Protein AF-A0A2P6P810-F1 (afdb_monomer)

Radius of gyration: 32.74 Å; Cα contacts (8 Å, |Δi|>4): 180; chains: 1; bounding box: 63×123×72 Å

Nearest PDB structures (foldseek):
  7cb9-assembly1_A  TM=8.545E-01  e=2.914E-10  Salvia miltiorrhiza
  7x2q-assembly2_B  TM=7.723E-01  e=1.338E-08  Salvia miltiorrhiza
  3tmz-assembly1_A  TM=6.909E-01  e=1.783E-07  Oryctolagus cuniculus
  6dwn-assembly3_C  TM=6.728E-01  e=6.861E-06  Homo sapiens
  6dwn-assembly2_B  TM=6.447E-01  e=4.039E-06  Homo sapiens

pLDDT: mean 70.96, std 23.73, range [24.83, 96.69]

InterPro domains:
  IPR001128 Cytochrome P450 [PF00067] (77-234)
  IPR002401 Cytochrome P450, E-class, group I [PR00463] (104-123)
  IPR002401 Cytochrome P450, E-class, group I [PR00463] (128-149)
  IPR002401 Cytochrome P450, E-class, group I [PR00463] (221-239)
  IPR036396 Cytochrome P450 superfamily [G3DSA:1.10.630.10] (69-278)
  IPR036396 Cytochrome P450 superfamily [SSF48264] (71-250)

Organism: Rosa chinensis (NCBI:txid74649)

Secondary structure (DSSP, 8-state):
------------------SSSHHHHHHHHHHHHHHHH---HHHHHHHHHHHHHHHHHHHHHHHHHHHHTTSSSPPPPP-PPPBTTTBTGGG--SSHHHHHHHHHHHH-SEEEEEETTEEEEEE--HHHHHIIIIITHHHH------HHHHHHHSGGGTSTTTSPSSHHHHHHHHHIIIIISSHHHHHHTHHHHHHHHHHHHHHHHHTTTS---HHHHHHHHHHHHHHHHHH-----SSSHHHHHHHHHHHHHHHHHSTTTTTTS-HHHHHTTT-SS-S---

Solvent-accessible surface area (backbone atoms only — not comparable to full-atom values): 16946 Å² total; per-residue (Å²): 132,86,86,86,90,85,86,87,79,90,87,84,82,87,87,82,89,89,86,70,74,71,65,61,66,63,59,54,59,58,52,55,56,51,66,67,71,71,64,57,77,69,56,59,52,53,54,54,50,53,52,50,51,51,49,52,51,53,49,53,52,45,52,53,54,64,61,66,70,56,83,85,55,79,86,71,63,47,52,70,86,47,49,77,73,44,17,36,57,89,72,60,56,47,57,51,70,62,47,50,55,52,46,30,75,75,46,36,50,47,25,33,42,31,54,35,91,43,83,44,76,51,75,69,35,73,70,61,44,42,45,46,67,60,79,38,25,81,81,62,52,53,53,88,65,53,66,74,53,15,58,73,77,35,70,63,27,72,42,89,85,45,26,59,74,45,74,63,42,53,48,50,50,50,48,43,48,66,63,59,66,20,69,72,45,47,58,75,43,41,66,59,50,51,51,41,51,51,51,52,52,50,53,55,64,77,38,69,98,54,95,75,66,62,58,52,51,52,51,52,41,51,50,54,41,52,50,29,68,74,68,70,47,76,84,83,69,83,60,61,67,52,48,52,46,59,67,45,42,62,55,42,49,56,59,55,56,31,77,46,59,42,54,36,63,66,68,63,58,54,55,73,76,61,85,79,82,82,85,79,133

Mean predicted aligned error: 16.83 Å

Sequence (281 aa):
MFPTTVSRRTSSIAVGSKMSLSCEFFMESSSLSSLWSETKSGSWGVFFTLTAIFAAFFYVWSCMRESKSSRMSPPLPPGPRGFPLVGNLLSLDSELHSYFAGLAKTYGPIFKLRLGTRLCVVIASPSIAREVLKDHDATFANRGVNVAAGDVALYGGADIVFAPYGPEWRMMRKVCALKMLSNTALDSVQELRHKQVRKAVGYFYSRVGSPVDVGEQIFVAILNLTTNMLWGGTMEEEGVGAGVLAEFRPLGKQCGTSRSFLGNPIFRNFIRVWPGLICRG

Foldseek 3Di:
DDDDDDDDDDDDDDDDDDDDPPPVVVVVVVVVVVVVVPPDPVVVVVVVVVVVVVVVVVQVVQVVVVVVVPPPDDDAAAFDAAGRQQWCLVVQALQNVVVVVVRCVVRHQWHWTDHRPDIDIDGNDPVVCCCDCPVVVLVNVADPDDCVCLVPPPVVQQDLRHNRDDPSNVVNVVCCVPPCVDPVLCVVCVVLLVVLVVVLVVVVVVQVPHDDLPQLSVVLSVLQSVCCSVVVDPPPDDDDSVVVCVVCSVVSVVVSVVVCVSVPSPVVVVVVVPPPDDDDD

Structure (mmCIF, N/CA/C/O backbone):
data_AF-A0A2P6P810-F1
#
_entry.id   AF-A0A2P6P810-F1
#
loop_
_atom_site.group_PDB
_atom_site.id
_atom_site.type_symbol
_atom_site.label_atom_id
_atom_site.label_alt_id
_atom_site.label_comp_id
_atom_site.label_asym_id
_atom_site.label_entity_id
_atom_site.label_seq_id
_atom_site.pdbx_PDB_ins_code
_atom_site.Cartn_x
_atom_site.Cartn_y
_atom_site.Cartn_z
_atom_site.occupancy
_atom_site.B_iso_or_equiv
_atom_site.auth_seq_id
_atom_site.auth_comp_id
_atom_site.auth_asym_id
_atom_site.auth_atom_id
_atom_site.pdbx_PDB_model_num
ATOM 1 N N . MET A 1 1 ? -3.491 104.026 -2.884 1.00 33.50 1 MET A N 1
ATOM 2 C CA . MET A 1 1 ? -2.288 104.728 -2.394 1.00 33.50 1 MET A CA 1
ATOM 3 C C . MET A 1 1 ? -1.463 103.698 -1.632 1.00 33.50 1 MET A C 1
ATOM 5 O O . MET A 1 1 ? -2.019 103.048 -0.760 1.00 33.50 1 MET A O 1
ATOM 9 N N . PHE A 1 2 ? -0.225 103.452 -2.076 1.00 27.58 2 PHE A N 1
ATOM 10 C CA . PHE A 1 2 ? 0.811 102.598 -1.452 1.00 27.58 2 PHE A CA 1
ATOM 11 C C . PHE A 1 2 ? 0.987 102.900 0.065 1.00 27.58 2 PHE A C 1
ATOM 13 O O . PHE A 1 2 ? 0.561 103.994 0.443 1.00 27.58 2 PHE A O 1
ATOM 20 N N . PRO A 1 3 ? 1.649 102.065 0.920 1.00 41.00 3 PRO A N 1
ATOM 21 C CA . PRO A 1 3 ? 2.823 101.243 0.564 1.00 41.00 3 PRO A CA 1
ATOM 22 C C . PRO A 1 3 ? 3.129 99.933 1.376 1.00 41.00 3 PRO A C 1
ATOM 24 O O . PRO A 1 3 ? 2.578 99.653 2.432 1.00 41.00 3 PRO A O 1
ATOM 27 N N . THR A 1 4 ? 4.068 99.151 0.813 1.00 31.48 4 THR A N 1
ATOM 28 C CA . THR A 1 4 ? 5.247 98.448 1.404 1.00 31.48 4 THR A CA 1
ATOM 29 C C . THR A 1 4 ? 5.180 97.442 2.581 1.00 31.48 4 THR A C 1
ATOM 31 O O . THR A 1 4 ? 5.013 97.817 3.733 1.00 31.48 4 THR A O 1
ATOM 34 N N . THR A 1 5 ? 5.550 96.191 2.237 1.00 30.69 5 THR A N 1
ATOM 35 C CA . THR A 1 5 ? 6.554 95.255 2.832 1.00 30.69 5 THR A CA 1
ATOM 36 C C . THR A 1 5 ? 6.596 94.949 4.341 1.00 30.69 5 THR A C 1
ATOM 38 O O . THR A 1 5 ? 6.817 95.855 5.130 1.00 30.69 5 THR A O 1
ATOM 41 N N . VAL A 1 6 ? 6.632 93.646 4.706 1.00 33.16 6 VAL A N 1
ATOM 42 C CA . VAL A 1 6 ? 7.734 92.972 5.457 1.00 33.16 6 VAL A CA 1
ATOM 43 C C . VAL A 1 6 ? 7.501 91.442 5.622 1.00 33.16 6 VAL A C 1
ATOM 45 O O . VAL A 1 6 ? 6.478 90.987 6.110 1.00 33.16 6 VAL A O 1
ATOM 48 N N . SER A 1 7 ? 8.511 90.689 5.165 1.00 27.39 7 SER A N 1
ATOM 49 C CA . SER A 1 7 ? 9.103 89.373 5.521 1.00 27.39 7 SER A CA 1
ATOM 50 C C . SER A 1 7 ? 8.533 88.381 6.581 1.00 27.39 7 SER A C 1
ATOM 52 O O . SER A 1 7 ? 8.222 88.765 7.703 1.00 27.39 7 SER A O 1
ATOM 54 N N . ARG A 1 8 ? 8.713 87.071 6.250 1.00 28.17 8 ARG A N 1
ATOM 55 C CA . ARG A 1 8 ? 8.719 85.787 7.036 1.00 28.17 8 ARG A CA 1
ATOM 56 C C . ARG A 1 8 ? 7.341 85.232 7.460 1.00 28.17 8 ARG A C 1
ATOM 58 O O . ARG A 1 8 ? 6.532 85.968 7.986 1.00 28.17 8 ARG A O 1
ATOM 65 N N . ARG A 1 9 ? 7.000 83.935 7.333 1.00 27.44 9 ARG A N 1
ATOM 66 C CA . ARG A 1 9 ? 7.761 82.671 7.493 1.00 27.44 9 ARG A CA 1
ATOM 67 C C . ARG A 1 9 ? 6.931 81.486 6.914 1.00 27.44 9 ARG A C 1
ATOM 69 O O . ARG A 1 9 ? 5.722 81.521 7.080 1.00 27.44 9 ARG A O 1
ATOM 76 N N . THR A 1 10 ? 7.601 80.487 6.304 1.00 28.27 10 THR A N 1
ATOM 77 C CA . THR A 1 10 ? 7.292 79.018 6.196 1.00 28.27 10 THR A CA 1
ATOM 78 C C . THR A 1 10 ? 5.844 78.570 5.905 1.00 28.27 10 THR A C 1
ATOM 80 O O . THR A 1 10 ? 4.931 78.971 6.602 1.00 28.27 10 THR A O 1
ATOM 83 N N . SER A 1 11 ? 5.497 77.641 5.013 1.00 29.30 11 SER A N 1
ATOM 84 C CA . SER A 1 11 ? 6.167 76.472 4.424 1.00 29.30 11 SER A CA 1
ATOM 85 C C . SER A 1 11 ? 5.120 75.790 3.528 1.00 29.30 11 SER A C 1
ATOM 87 O O . SER A 1 11 ? 3.989 75.635 3.982 1.00 29.30 11 SER A O 1
ATOM 89 N N . SER A 1 12 ? 5.457 75.313 2.327 1.00 28.08 12 SER A N 1
ATOM 90 C CA . SER A 1 12 ? 4.773 74.132 1.783 1.00 28.08 12 SER A CA 1
ATOM 91 C C . SER A 1 12 ? 5.545 73.492 0.640 1.00 28.08 12 SER A C 1
ATOM 93 O O . SER A 1 12 ? 6.230 74.149 -0.138 1.00 28.08 12 SER A O 1
ATOM 95 N N . ILE A 1 13 ? 5.452 72.175 0.642 1.00 31.14 13 ILE A N 1
ATOM 96 C CA . ILE A 1 13 ? 6.269 71.187 -0.043 1.00 31.14 13 ILE A CA 1
ATOM 97 C C . ILE A 1 13 ? 5.820 71.071 -1.502 1.00 31.14 13 ILE A C 1
ATOM 99 O O . ILE A 1 13 ? 4.628 70.980 -1.788 1.00 31.14 13 ILE A O 1
ATOM 103 N N . ALA A 1 14 ? 6.782 71.058 -2.424 1.00 33.66 14 ALA A N 1
ATOM 104 C CA . ALA A 1 14 ? 6.540 70.792 -3.834 1.00 33.66 14 ALA A CA 1
ATOM 105 C C . ALA A 1 14 ? 6.164 69.313 -4.039 1.00 33.66 14 ALA A C 1
ATOM 107 O O . ALA A 1 14 ? 6.950 68.417 -3.734 1.00 33.66 14 ALA A O 1
ATOM 108 N N . VAL A 1 15 ? 4.972 69.065 -4.586 1.00 34.72 15 VAL A N 1
ATOM 109 C CA . VAL A 1 15 ? 4.563 67.765 -5.132 1.00 34.72 15 VAL A CA 1
ATOM 110 C C . VAL A 1 15 ? 4.833 67.801 -6.632 1.00 34.72 15 VAL A C 1
ATOM 112 O O . VAL A 1 15 ? 4.100 68.428 -7.392 1.00 34.72 15 VAL A O 1
ATOM 115 N N . GLY A 1 16 ? 5.912 67.149 -7.055 1.00 36.78 16 GLY A N 1
ATOM 116 C CA . GLY A 1 16 ? 6.186 66.854 -8.456 1.00 36.78 16 GLY A CA 1
ATOM 117 C C . GLY A 1 16 ? 5.896 65.388 -8.773 1.00 36.78 16 GLY A C 1
ATOM 118 O O . GLY A 1 16 ? 6.126 64.519 -7.934 1.00 36.78 16 GLY A O 1
ATOM 119 N N . SER A 1 17 ? 5.510 65.136 -10.029 1.00 42.78 17 SER A N 1
ATOM 120 C CA . SER A 1 17 ? 5.577 63.842 -10.745 1.00 42.78 17 SER A CA 1
ATOM 121 C C . SER A 1 17 ? 4.288 63.007 -10.832 1.00 42.78 17 SER A C 1
ATOM 123 O O . SER A 1 17 ? 4.207 61.902 -10.306 1.00 42.78 17 SER A O 1
ATOM 125 N N . LYS A 1 18 ? 3.302 63.475 -11.607 1.00 43.72 18 LYS A N 1
ATOM 126 C CA . LYS A 1 18 ? 2.288 62.613 -12.252 1.00 43.72 18 LYS A CA 1
ATOM 127 C C . LYS A 1 18 ? 1.930 63.157 -13.638 1.00 43.72 18 LYS A C 1
ATOM 129 O O . LYS A 1 18 ? 0.843 63.679 -13.832 1.00 43.72 18 LYS A O 1
ATOM 134 N N . MET A 1 19 ? 2.848 63.087 -14.604 1.00 38.91 19 MET A N 1
ATOM 135 C CA . MET A 1 19 ? 2.483 63.366 -16.005 1.00 38.91 19 MET A CA 1
ATOM 136 C C . MET A 1 19 ? 3.409 62.735 -17.056 1.00 38.91 19 MET A C 1
ATOM 138 O O . MET A 1 19 ? 3.504 63.246 -18.162 1.00 38.91 19 MET A O 1
ATOM 142 N N . SER A 1 20 ? 4.075 61.617 -16.733 1.00 42.25 20 SER A N 1
ATOM 143 C CA . SER A 1 20 ? 4.954 60.910 -17.689 1.00 42.25 20 SER A CA 1
ATOM 144 C C . SER A 1 20 ? 4.583 59.442 -17.944 1.00 42.25 20 SER A C 1
ATOM 146 O O . SER A 1 20 ? 5.098 58.850 -18.880 1.00 42.25 20 SER A O 1
ATOM 148 N N . LEU A 1 21 ? 3.678 58.844 -17.159 1.00 43.34 21 LEU A N 1
ATOM 149 C CA . LEU A 1 21 ? 3.440 57.390 -17.197 1.00 43.34 21 LEU A CA 1
ATOM 150 C C . LEU A 1 21 ? 2.338 56.932 -18.169 1.00 43.34 21 LEU A C 1
ATOM 152 O O . LEU A 1 21 ? 2.259 55.748 -18.472 1.00 43.34 21 LEU A O 1
ATOM 156 N N . SER A 1 22 ? 1.502 57.837 -18.688 1.00 43.72 22 SER A N 1
ATOM 157 C CA . SER A 1 22 ? 0.398 57.438 -19.580 1.00 43.72 22 SER A CA 1
ATOM 158 C C . SER A 1 22 ? 0.782 57.353 -21.063 1.00 43.72 22 SER A C 1
ATOM 160 O O . SER A 1 22 ? 0.084 56.679 -21.813 1.00 43.72 22 SER A O 1
ATOM 162 N N . CYS A 1 23 ? 1.876 57.991 -21.502 1.00 38.00 23 CYS A N 1
ATOM 163 C CA . CYS A 1 23 ? 2.285 57.947 -22.915 1.00 38.00 23 CYS A CA 1
ATOM 164 C C . CYS A 1 23 ? 3.088 56.692 -23.287 1.00 38.00 23 CYS A C 1
ATOM 166 O O . CYS A 1 23 ? 2.977 56.237 -24.421 1.00 38.00 23 CYS A O 1
ATOM 168 N N . GLU A 1 24 ? 3.840 56.096 -22.357 1.00 43.62 24 GLU A N 1
ATOM 169 C CA . GLU A 1 24 ? 4.595 54.866 -22.646 1.00 43.62 24 GLU A CA 1
ATOM 170 C C . GLU A 1 24 ? 3.667 53.652 -22.796 1.00 43.62 24 GLU A C 1
ATOM 172 O O . GLU A 1 24 ? 3.843 52.838 -23.699 1.00 43.62 24 GLU A O 1
ATOM 177 N N . PHE A 1 25 ? 2.590 53.580 -22.006 1.00 40.09 25 PHE A N 1
ATOM 178 C CA . PHE A 1 25 ? 1.707 52.411 -22.017 1.00 40.09 25 PHE A CA 1
ATOM 179 C C . PHE A 1 25 ? 0.873 52.269 -23.304 1.00 40.09 25 PHE A C 1
ATOM 181 O O . PHE A 1 25 ? 0.501 51.161 -23.687 1.00 40.09 25 PHE A O 1
ATOM 188 N N . PHE A 1 26 ? 0.576 53.374 -23.997 1.00 36.44 26 PHE A N 1
ATOM 189 C CA . PHE A 1 26 ? -0.227 53.326 -25.225 1.00 36.44 26 PHE A CA 1
ATOM 190 C C . PHE A 1 26 ? 0.611 52.982 -26.469 1.00 36.44 26 PHE A C 1
ATOM 192 O O . PHE A 1 26 ? 0.090 52.387 -27.412 1.00 36.44 26 PHE A O 1
ATOM 199 N N . MET A 1 27 ? 1.915 53.283 -26.462 1.00 42.03 27 MET A N 1
ATOM 200 C CA . MET A 1 27 ? 2.804 53.083 -27.615 1.00 42.03 27 MET A CA 1
ATOM 201 C C . MET A 1 27 ? 3.360 51.649 -27.719 1.00 42.03 27 MET A C 1
ATOM 203 O O . MET A 1 27 ? 3.771 51.220 -28.795 1.00 42.03 27 MET A O 1
ATOM 207 N N . GLU A 1 28 ? 3.313 50.869 -26.636 1.00 46.38 28 GLU A N 1
ATOM 208 C CA . GLU A 1 28 ? 3.824 49.489 -26.621 1.00 46.38 28 GLU A CA 1
ATOM 209 C C . GLU A 1 28 ? 2.803 48.454 -27.140 1.00 46.38 28 GLU A C 1
ATOM 211 O O . GLU A 1 28 ? 3.170 47.392 -27.648 1.00 46.38 28 GLU A O 1
ATOM 216 N N . SER A 1 29 ? 1.505 48.786 -27.115 1.00 47.25 29 SER A N 1
ATOM 217 C CA . SER A 1 29 ? 0.433 47.898 -27.606 1.00 47.25 29 SER A CA 1
ATOM 218 C C . SER A 1 29 ? 0.335 47.827 -29.143 1.00 47.25 29 SER A C 1
ATOM 220 O O . SER A 1 29 ? -0.026 46.789 -29.711 1.00 47.25 29 SER A O 1
ATOM 222 N N . SER A 1 30 ? 0.717 48.899 -29.842 1.00 48.44 30 SER A N 1
ATOM 223 C CA . SER A 1 30 ? 0.769 48.969 -31.311 1.00 48.44 30 SER A CA 1
ATOM 224 C C . SER A 1 30 ? 2.038 48.329 -31.895 1.00 48.44 30 SER A C 1
ATOM 226 O O . SER A 1 30 ? 2.017 47.820 -33.017 1.00 48.44 30 SER A O 1
ATOM 228 N N . SER A 1 31 ? 3.124 48.273 -31.118 1.00 49.81 31 SER A N 1
ATOM 229 C CA . SER A 1 31 ? 4.362 47.553 -31.461 1.00 49.81 31 SER A CA 1
ATOM 230 C C . SER A 1 31 ? 4.165 46.031 -31.431 1.00 49.81 31 SER A C 1
ATOM 232 O O . SER A 1 31 ? 4.552 45.318 -32.356 1.00 49.81 31 SER A O 1
ATOM 234 N N . LEU A 1 32 ? 3.465 45.512 -30.417 1.00 47.38 32 LEU A N 1
ATOM 235 C CA . LEU A 1 32 ? 3.216 44.072 -30.308 1.00 47.38 32 LEU A CA 1
ATOM 236 C C . LEU A 1 32 ? 2.198 43.564 -31.341 1.00 47.38 32 LEU A C 1
ATOM 238 O O . LEU A 1 32 ? 2.360 42.465 -31.862 1.00 47.38 32 LEU A O 1
ATOM 242 N N . SER A 1 33 ? 1.180 44.352 -31.695 1.00 51.25 33 SER A N 1
ATOM 243 C CA . SER A 1 33 ? 0.212 43.958 -32.734 1.00 51.25 33 SER A CA 1
ATOM 244 C C . SER A 1 33 ? 0.800 43.998 -34.151 1.00 51.25 33 SER A C 1
ATOM 246 O O . SER A 1 33 ? 0.478 43.131 -34.965 1.00 51.25 33 SER A O 1
ATOM 248 N N . SER A 1 34 ? 1.722 44.926 -34.433 1.00 46.75 34 SER A N 1
ATOM 249 C CA . SER A 1 34 ? 2.453 44.973 -35.708 1.00 46.75 34 SER A CA 1
ATOM 250 C C . SER A 1 34 ? 3.509 43.864 -35.828 1.00 46.75 34 SER A C 1
ATOM 252 O O . SER A 1 34 ? 3.618 43.253 -36.894 1.00 46.75 34 SER A O 1
ATOM 254 N N . LEU A 1 35 ? 4.168 43.485 -34.723 1.00 48.38 35 LEU A N 1
ATOM 255 C CA . LEU A 1 35 ? 5.074 42.325 -34.652 1.00 48.38 35 LEU A CA 1
ATOM 256 C C . LEU A 1 35 ? 4.380 40.972 -34.888 1.00 48.38 35 LEU A C 1
ATOM 258 O O . LEU A 1 35 ? 5.005 40.047 -35.407 1.00 48.38 35 LEU A O 1
ATOM 262 N N . TRP A 1 36 ? 3.092 40.840 -34.558 1.00 51.16 36 TRP A N 1
ATOM 263 C CA . TRP A 1 36 ? 2.310 39.639 -34.884 1.00 51.16 36 TRP A CA 1
ATOM 264 C C . TRP A 1 36 ? 1.869 39.588 -36.358 1.00 51.16 36 TRP A C 1
ATOM 266 O O . TRP A 1 36 ? 1.679 38.497 -36.897 1.00 51.16 36 TRP A O 1
ATOM 276 N N . SER A 1 37 ? 1.747 40.738 -37.031 1.00 49.78 37 SER A N 1
ATOM 277 C CA . SER A 1 37 ? 1.181 40.836 -38.387 1.00 49.78 37 SER A CA 1
ATOM 278 C C . SER A 1 37 ? 2.179 40.652 -39.544 1.00 49.78 37 SER A C 1
ATOM 280 O O . SER A 1 37 ? 1.765 40.296 -40.645 1.00 49.78 37 SER A O 1
ATOM 282 N N . GLU A 1 38 ? 3.489 40.811 -39.313 1.00 51.25 38 GLU A N 1
ATOM 283 C CA . GLU A 1 38 ? 4.526 40.717 -40.365 1.00 51.25 38 GLU A CA 1
ATOM 284 C C . GLU A 1 38 ? 5.274 39.373 -40.427 1.00 51.25 38 GLU A C 1
ATOM 286 O O . GLU A 1 38 ? 6.255 39.207 -41.159 1.00 51.25 38 GLU A O 1
ATOM 291 N N . THR A 1 39 ? 4.810 38.350 -39.711 1.00 52.72 39 THR A N 1
ATOM 292 C CA . THR A 1 39 ? 5.407 37.014 -39.817 1.00 52.72 39 THR A CA 1
ATOM 293 C C . THR A 1 39 ? 4.844 36.277 -41.034 1.00 52.72 39 THR A C 1
ATOM 295 O O . THR A 1 39 ? 3.865 35.537 -40.954 1.00 52.72 39 THR A O 1
ATOM 298 N N . LYS A 1 40 ? 5.480 36.482 -42.202 1.00 55.91 40 LYS A N 1
ATOM 299 C CA . LYS A 1 40 ? 5.231 35.710 -43.438 1.00 55.91 40 LYS A CA 1
ATOM 300 C C . LYS A 1 40 ? 5.047 34.226 -43.093 1.00 55.91 40 LYS A C 1
ATOM 302 O O . LYS A 1 40 ? 5.910 33.640 -42.436 1.00 55.91 40 LYS A O 1
ATOM 307 N N . SER A 1 41 ? 3.956 33.613 -43.558 1.00 58.03 41 SER A N 1
ATOM 308 C CA . SER A 1 41 ? 3.517 32.268 -43.140 1.00 58.03 41 SER A CA 1
ATOM 309 C C . SER A 1 41 ? 4.553 31.146 -43.340 1.00 58.03 41 SER A C 1
ATOM 311 O O . SER A 1 41 ? 4.437 30.092 -42.721 1.00 58.03 41 SER A O 1
ATOM 313 N N . GLY A 1 42 ? 5.612 31.377 -44.126 1.00 61.00 42 GLY A N 1
ATOM 314 C CA . GLY A 1 42 ? 6.746 30.460 -44.274 1.00 61.00 42 GLY A CA 1
ATOM 315 C C . GLY A 1 42 ? 7.709 30.400 -43.076 1.00 61.00 42 GLY A C 1
ATOM 316 O O . GLY A 1 42 ? 8.381 29.386 -42.907 1.00 61.00 42 GLY A O 1
ATOM 317 N N . SER A 1 43 ? 7.762 31.426 -42.217 1.00 66.88 43 SER A N 1
ATOM 318 C CA . SER A 1 43 ? 8.658 31.450 -41.044 1.00 66.88 43 SER A CA 1
ATOM 319 C C . SER A 1 43 ? 8.203 30.459 -39.967 1.00 66.88 43 SER A C 1
ATOM 321 O O . SER A 1 43 ? 8.992 29.654 -39.472 1.00 66.88 43 SER A O 1
ATOM 323 N N . TRP A 1 44 ? 6.896 30.420 -39.694 1.00 75.62 44 TRP A N 1
ATOM 324 C CA . TRP A 1 44 ? 6.285 29.472 -38.759 1.00 75.62 44 TRP A CA 1
ATOM 325 C C . TRP A 1 44 ? 6.559 28.014 -39.144 1.00 75.62 44 TRP A C 1
ATOM 327 O O . TRP A 1 44 ? 6.837 27.192 -38.274 1.00 75.62 44 TRP A O 1
ATOM 337 N N . GLY A 1 45 ? 6.570 27.699 -40.444 1.00 81.25 45 GLY A N 1
ATOM 338 C CA . GLY A 1 45 ? 6.901 26.363 -40.942 1.00 81.25 45 GLY A CA 1
ATOM 339 C C . GLY A 1 45 ? 8.304 25.899 -40.540 1.00 81.25 45 GLY A C 1
ATOM 340 O O . GLY A 1 45 ? 8.467 24.758 -40.117 1.00 81.25 45 GLY A O 1
ATOM 341 N N . VAL A 1 46 ? 9.303 26.786 -40.596 1.00 83.69 46 VAL A N 1
ATOM 342 C CA . VAL A 1 46 ? 10.685 26.474 -40.189 1.00 83.69 46 VAL A CA 1
ATOM 343 C C . VAL A 1 46 ? 10.781 26.260 -38.675 1.00 83.69 46 VAL A C 1
ATOM 345 O O . VAL A 1 46 ? 11.451 25.336 -38.219 1.00 83.69 46 VAL A O 1
ATOM 348 N N . PHE A 1 47 ? 10.060 27.049 -37.874 1.00 84.25 47 PHE A N 1
ATOM 349 C CA . PHE A 1 47 ? 9.995 26.827 -36.425 1.00 84.25 47 PHE A CA 1
ATOM 350 C C . PHE A 1 47 ? 9.332 25.485 -36.072 1.00 84.25 47 PHE A C 1
ATOM 352 O O . PHE A 1 47 ? 9.846 24.749 -35.224 1.00 84.25 47 PHE A O 1
ATOM 359 N N . PHE A 1 48 ? 8.234 25.113 -36.738 1.00 87.44 48 PHE A N 1
ATOM 360 C CA . PHE A 1 48 ? 7.564 23.828 -36.505 1.00 87.44 48 PHE A CA 1
ATOM 361 C C . PHE A 1 48 ? 8.410 22.623 -36.944 1.00 87.44 48 PHE A C 1
ATOM 363 O O . PHE A 1 48 ? 8.416 21.598 -36.262 1.00 87.44 48 PHE A O 1
ATOM 370 N N . THR A 1 49 ? 9.175 22.726 -38.032 1.00 88.12 49 THR A N 1
ATOM 371 C CA . THR A 1 49 ? 10.058 21.627 -38.461 1.00 88.12 49 THR A CA 1
ATOM 372 C C . THR A 1 49 ? 11.264 21.469 -37.541 1.00 88.12 49 THR A C 1
ATOM 374 O O . THR A 1 49 ? 11.584 20.345 -37.156 1.00 88.12 49 THR A O 1
ATOM 377 N N . LEU A 1 50 ? 11.900 22.564 -37.115 1.00 90.81 50 LEU A N 1
ATOM 378 C CA . LEU A 1 50 ? 13.029 22.508 -36.179 1.00 90.81 50 LEU A CA 1
ATOM 379 C C . LEU A 1 50 ? 12.615 21.961 -34.808 1.00 90.81 50 LEU A C 1
ATOM 381 O O . LEU A 1 50 ? 13.323 21.129 -34.238 1.00 90.81 50 LEU A O 1
ATOM 385 N N . THR A 1 51 ? 11.450 22.367 -34.299 1.00 89.62 51 THR A N 1
ATOM 386 C CA . THR A 1 51 ? 10.903 21.824 -33.044 1.00 89.62 51 THR A CA 1
ATOM 387 C C . THR A 1 51 ? 10.571 20.335 -33.161 1.00 89.62 51 THR A C 1
ATOM 389 O O . THR A 1 51 ? 10.903 19.574 -32.252 1.00 89.62 51 THR A O 1
ATOM 392 N N . ALA A 1 52 ? 10.010 19.884 -34.288 1.00 91.31 52 ALA A N 1
ATOM 393 C CA . ALA A 1 52 ? 9.754 18.464 -34.539 1.00 91.31 52 ALA A CA 1
ATOM 394 C C . ALA A 1 52 ? 11.047 17.631 -34.627 1.00 91.31 52 ALA A C 1
ATOM 396 O O . ALA A 1 52 ? 11.123 16.556 -34.031 1.00 91.31 52 ALA A O 1
ATOM 397 N N . ILE A 1 53 ? 12.086 18.131 -35.309 1.00 93.75 53 ILE A N 1
ATOM 398 C CA . ILE A 1 53 ? 13.397 17.464 -35.398 1.00 93.75 53 ILE A CA 1
ATOM 399 C C . ILE A 1 53 ? 14.050 17.375 -34.016 1.00 93.75 53 ILE A C 1
ATOM 401 O O . ILE A 1 53 ? 14.548 16.314 -33.640 1.00 93.75 53 ILE A O 1
ATOM 405 N N . PHE A 1 54 ? 14.013 18.457 -33.233 1.00 92.12 54 PHE A N 1
ATOM 406 C CA . PHE A 1 54 ? 14.541 18.460 -31.870 1.00 92.12 54 PHE A CA 1
ATOM 407 C C . PHE A 1 54 ? 13.792 17.470 -30.969 1.00 92.12 54 PHE A C 1
ATOM 409 O O . PHE A 1 54 ? 14.423 16.702 -30.243 1.00 92.12 54 PHE A O 1
ATOM 416 N N . ALA A 1 55 ? 12.460 17.422 -31.060 1.00 89.50 55 ALA A N 1
ATOM 417 C CA . ALA A 1 55 ? 11.645 16.459 -30.326 1.00 89.50 55 ALA A CA 1
ATOM 418 C C . ALA A 1 55 ? 11.959 15.008 -30.731 1.00 89.50 55 ALA A C 1
ATOM 420 O O . ALA A 1 55 ? 12.107 14.151 -29.860 1.00 89.50 55 ALA A O 1
ATOM 421 N N . ALA A 1 56 ? 12.127 14.732 -32.028 1.00 89.56 56 ALA A N 1
ATOM 422 C CA . ALA A 1 56 ? 12.498 13.410 -32.529 1.00 89.56 56 ALA A CA 1
ATOM 423 C C . ALA A 1 56 ? 13.904 12.996 -32.067 1.00 89.56 56 ALA A C 1
ATOM 425 O O . ALA A 1 56 ? 14.089 11.879 -31.584 1.00 89.56 56 ALA A O 1
ATOM 426 N N . PHE A 1 57 ? 14.885 13.901 -32.140 1.00 91.75 57 PHE A N 1
ATOM 427 C CA . PHE A 1 57 ? 16.235 13.661 -31.628 1.00 91.75 57 PHE A CA 1
ATOM 428 C C . PHE A 1 57 ? 16.221 13.392 -30.121 1.00 91.75 57 PHE A C 1
ATOM 430 O O . PHE A 1 57 ? 16.811 12.413 -29.663 1.00 91.75 57 PHE A O 1
ATOM 437 N N . PHE A 1 58 ? 15.500 14.209 -29.349 1.00 87.25 58 PHE A N 1
ATOM 438 C CA . PHE A 1 58 ? 15.360 14.034 -27.906 1.00 87.25 58 PHE A CA 1
ATOM 439 C C . PHE A 1 58 ? 14.668 12.711 -27.549 1.00 87.25 58 PHE A C 1
ATOM 441 O O . PHE A 1 58 ? 15.094 12.027 -26.615 1.00 87.25 58 PHE A O 1
ATOM 448 N N . TYR A 1 59 ? 13.648 12.310 -28.312 1.00 85.12 59 TYR A N 1
ATOM 449 C CA . TYR A 1 59 ? 12.962 11.028 -28.154 1.00 85.12 59 TYR A CA 1
ATOM 450 C C . TYR A 1 59 ? 13.908 9.851 -28.417 1.00 85.12 59 TYR A C 1
ATOM 452 O O . TYR A 1 59 ? 14.059 8.982 -27.557 1.00 85.12 59 TYR A O 1
ATOM 460 N N . VAL A 1 60 ? 14.612 9.852 -29.555 1.00 85.38 60 VAL A N 1
ATOM 461 C CA . VAL A 1 60 ? 15.577 8.799 -29.911 1.00 85.38 60 VAL A CA 1
ATOM 462 C C . VAL A 1 60 ? 16.703 8.729 -28.882 1.00 85.38 60 VAL A C 1
ATOM 464 O O . VAL A 1 60 ? 17.021 7.644 -28.394 1.00 85.38 60 VAL A O 1
ATOM 467 N N . TRP A 1 61 ? 17.264 9.872 -28.481 1.00 85.56 61 TRP A N 1
ATOM 468 C CA . TRP A 1 61 ? 18.293 9.942 -27.443 1.00 85.56 61 TRP A CA 1
ATOM 469 C C . TRP A 1 61 ? 17.802 9.369 -26.108 1.00 85.56 61 TRP A C 1
ATOM 471 O O . TRP A 1 61 ? 18.508 8.579 -25.475 1.00 85.56 61 TRP A O 1
ATOM 481 N N . SER A 1 62 ? 16.568 9.691 -25.713 1.00 77.88 62 SER A N 1
ATOM 482 C CA . SER A 1 62 ? 15.945 9.166 -24.493 1.00 77.88 62 SER A CA 1
ATOM 483 C C . SER A 1 62 ? 15.745 7.647 -24.558 1.00 77.88 62 SER A C 1
ATOM 485 O O . SER A 1 62 ? 16.130 6.940 -23.625 1.00 77.88 62 SER A O 1
ATOM 487 N N . CYS A 1 63 ? 15.246 7.114 -25.677 1.00 74.81 63 CYS A N 1
ATOM 488 C CA . CYS A 1 63 ? 15.100 5.668 -25.886 1.00 74.81 63 CYS A CA 1
ATOM 489 C C . CYS A 1 63 ? 16.453 4.936 -25.876 1.00 74.81 63 CYS A C 1
ATOM 491 O O . CYS A 1 63 ? 16.592 3.864 -25.282 1.00 74.81 63 CYS A O 1
ATOM 493 N N . MET A 1 64 ? 17.485 5.524 -26.490 1.00 74.56 64 MET A N 1
ATOM 494 C CA . MET A 1 64 ? 18.839 4.962 -26.477 1.00 74.56 64 MET A CA 1
ATOM 495 C C . MET A 1 64 ? 19.449 4.958 -25.071 1.00 74.56 64 MET A C 1
ATOM 497 O O . MET A 1 64 ? 20.187 4.031 -24.723 1.00 74.56 64 MET A O 1
ATOM 501 N N . ARG A 1 65 ? 19.146 5.968 -24.248 1.00 70.06 65 ARG A N 1
ATOM 502 C CA . ARG A 1 65 ? 19.606 6.046 -22.855 1.00 70.06 65 ARG A CA 1
ATOM 503 C C . ARG A 1 65 ? 18.990 4.947 -21.991 1.00 70.06 65 ARG A C 1
ATOM 505 O O . ARG A 1 65 ? 19.708 4.340 -21.199 1.00 70.06 65 ARG A O 1
ATOM 512 N N . GLU A 1 66 ? 17.708 4.639 -22.182 1.00 62.94 66 GLU A N 1
ATOM 513 C CA . GLU A 1 66 ? 17.043 3.536 -21.472 1.00 62.94 66 GLU A CA 1
ATOM 514 C C . GLU A 1 66 ? 17.629 2.162 -21.836 1.00 62.94 66 GLU A C 1
ATOM 516 O O . GLU A 1 66 ? 17.806 1.319 -20.958 1.00 62.94 66 GLU A O 1
ATOM 521 N N . SER A 1 67 ? 18.017 1.962 -23.100 1.00 59.12 67 SER A N 1
ATOM 522 C CA . SER A 1 67 ? 18.643 0.720 -23.580 1.00 59.12 67 SER A CA 1
ATOM 523 C C . SER A 1 67 ? 20.065 0.500 -23.037 1.00 59.12 67 SER A C 1
ATOM 525 O O . SER A 1 67 ? 20.461 -0.622 -22.725 1.00 59.12 67 SER A O 1
ATOM 527 N N . LYS A 1 68 ? 20.859 1.565 -22.851 1.00 53.94 68 LYS A N 1
ATOM 528 C CA . LYS A 1 68 ? 22.248 1.435 -22.361 1.00 53.94 68 LYS A CA 1
ATOM 529 C C . LYS A 1 68 ? 22.355 1.039 -20.882 1.00 53.94 68 LYS A C 1
ATOM 531 O O . LYS A 1 68 ? 23.391 0.512 -20.485 1.00 53.94 68 LYS A O 1
ATOM 536 N N . SER A 1 69 ? 21.302 1.227 -20.085 1.00 53.25 69 SER A N 1
ATOM 537 C CA . SER A 1 69 ? 21.296 0.893 -18.652 1.00 53.25 69 SER A CA 1
ATOM 538 C C . SER A 1 69 ? 21.253 -0.617 -18.353 1.00 53.25 69 SER A C 1
ATOM 540 O O . SER A 1 69 ? 21.430 -1.002 -17.198 1.00 53.25 69 SER A O 1
ATOM 542 N N . SER A 1 70 ? 21.011 -1.482 -19.345 1.00 54.34 70 SER A N 1
ATOM 543 C CA . SER A 1 70 ? 20.749 -2.915 -19.128 1.00 54.34 70 SER A CA 1
ATOM 544 C C . SER A 1 70 ? 21.952 -3.840 -19.333 1.00 54.34 70 SER A C 1
ATOM 546 O O . SER A 1 70 ? 21.788 -5.053 -19.284 1.00 54.34 70 SER A O 1
ATOM 548 N N . ARG A 1 71 ? 23.160 -3.319 -19.590 1.00 51.44 71 ARG A N 1
ATOM 549 C CA . ARG A 1 71 ? 24.308 -4.177 -19.956 1.00 51.44 71 ARG A CA 1
ATOM 550 C C . ARG A 1 71 ? 24.951 -4.929 -18.784 1.00 51.44 71 ARG A C 1
ATOM 552 O O . ARG A 1 71 ? 25.835 -5.737 -19.027 1.00 51.44 71 ARG A O 1
ATOM 559 N N . MET A 1 72 ? 24.520 -4.686 -17.544 1.00 53.22 72 MET A N 1
ATOM 560 C CA . MET A 1 72 ? 25.151 -5.270 -16.349 1.00 53.22 72 MET A CA 1
ATOM 561 C C . MET A 1 72 ? 24.166 -5.726 -15.262 1.00 53.22 72 MET A C 1
ATOM 563 O O . MET A 1 72 ? 24.589 -6.076 -14.166 1.00 53.22 72 MET A O 1
ATOM 567 N N . SER A 1 73 ? 22.857 -5.708 -15.537 1.00 60.88 73 SER A N 1
ATOM 568 C CA . SER A 1 73 ? 21.816 -6.093 -14.575 1.00 60.88 73 SER A CA 1
ATOM 569 C C . SER A 1 73 ? 21.111 -7.386 -15.000 1.00 60.88 73 SER A C 1
ATOM 571 O O . SER A 1 73 ? 20.929 -7.607 -16.200 1.00 60.88 73 SER A O 1
ATOM 573 N N . PRO A 1 74 ? 20.712 -8.246 -14.041 1.00 67.19 74 PRO A N 1
ATOM 574 C CA . PRO A 1 74 ? 19.924 -9.437 -14.334 1.00 67.19 74 PRO A CA 1
ATOM 575 C C . PRO A 1 74 ? 18.642 -9.072 -15.097 1.00 67.19 74 PRO A C 1
ATOM 577 O O . PRO A 1 74 ? 18.134 -7.950 -14.960 1.00 67.19 74 PRO A O 1
ATOM 580 N N . PRO A 1 75 ? 18.110 -9.998 -15.916 1.00 79.62 75 PRO A N 1
ATOM 581 C CA . PRO A 1 75 ? 16.936 -9.730 -16.727 1.00 79.62 75 PRO A CA 1
ATOM 582 C C . PRO A 1 75 ? 15.766 -9.331 -15.827 1.00 79.62 75 PRO A C 1
ATOM 584 O O . PRO A 1 75 ? 15.341 -10.072 -14.945 1.00 79.62 75 PRO A O 1
ATOM 587 N N . LEU A 1 76 ? 15.250 -8.124 -16.051 1.00 85.25 76 LEU A N 1
ATOM 588 C CA . LEU A 1 76 ? 14.049 -7.651 -15.377 1.00 85.25 76 LEU A CA 1
ATOM 589 C C . LEU A 1 76 ? 12.834 -8.476 -15.829 1.00 85.25 76 LEU A C 1
ATOM 591 O O . LEU A 1 76 ? 12.789 -8.864 -17.002 1.00 85.25 76 LEU A O 1
ATOM 595 N N . PRO A 1 77 ? 11.807 -8.637 -14.972 1.00 89.44 77 PRO A N 1
ATOM 596 C CA . PRO A 1 77 ? 10.588 -9.340 -15.348 1.00 89.44 77 PRO A CA 1
ATOM 597 C C . PRO A 1 77 ? 9.924 -8.718 -16.594 1.00 89.44 77 PRO A C 1
ATOM 599 O O . PRO A 1 77 ? 10.193 -7.551 -16.940 1.00 89.44 77 PRO A O 1
ATOM 602 N N . PRO A 1 78 ? 9.074 -9.485 -17.301 1.00 92.25 78 PRO A N 1
ATOM 603 C CA . PRO A 1 78 ? 8.319 -8.982 -18.447 1.00 92.25 78 PRO A CA 1
ATOM 604 C C . PRO A 1 78 ? 7.403 -7.824 -18.028 1.00 92.25 78 PRO A C 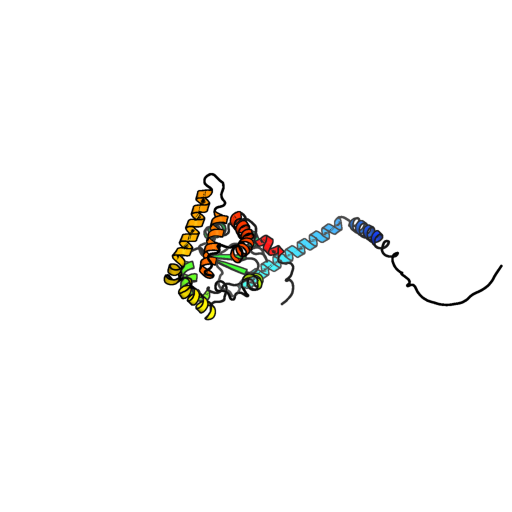1
ATOM 606 O O . PRO A 1 78 ? 7.145 -7.618 -16.847 1.00 92.25 78 PRO A O 1
ATOM 609 N N . GLY A 1 79 ? 6.923 -7.024 -18.977 1.00 91.88 79 GLY A N 1
ATOM 610 C CA . GLY A 1 79 ? 5.989 -5.942 -18.668 1.00 91.88 79 GLY A CA 1
ATOM 611 C C . GLY A 1 79 ? 5.774 -4.971 -19.825 1.00 91.88 79 GLY A C 1
ATOM 612 O O . GLY A 1 79 ? 6.547 -4.993 -20.791 1.00 91.88 79 GLY A O 1
ATOM 613 N N . PRO A 1 80 ? 4.744 -4.113 -19.735 1.00 90.50 80 PRO A N 1
ATOM 614 C CA . PRO A 1 80 ? 4.453 -3.121 -20.758 1.00 90.50 80 PRO A CA 1
ATOM 615 C C . PRO A 1 80 ? 5.620 -2.146 -20.951 1.00 90.50 80 PRO A C 1
ATOM 617 O O . PRO A 1 80 ? 6.297 -1.724 -20.004 1.00 90.50 80 PRO A O 1
ATOM 620 N N . ARG A 1 81 ? 5.861 -1.789 -22.216 1.00 86.56 81 ARG A N 1
ATOM 621 C CA . ARG A 1 81 ? 6.838 -0.762 -22.585 1.00 86.56 81 ARG A CA 1
ATOM 622 C C . ARG A 1 81 ? 6.221 0.610 -22.319 1.00 86.56 81 ARG A C 1
ATOM 624 O O . ARG A 1 81 ? 5.193 0.939 -22.898 1.00 86.56 81 ARG A O 1
ATOM 631 N N . GLY A 1 82 ? 6.853 1.383 -21.440 1.00 83.94 82 GLY A N 1
ATOM 632 C CA . GLY A 1 82 ? 6.439 2.752 -21.143 1.00 83.94 82 GLY A CA 1
ATOM 633 C C . GLY A 1 82 ? 7.006 3.764 -22.140 1.00 83.94 82 GLY A C 1
ATOM 634 O O . GLY A 1 82 ? 7.958 3.470 -22.862 1.00 83.94 82 GLY A O 1
ATOM 635 N N . PHE A 1 83 ? 6.442 4.970 -22.144 1.00 84.56 83 PHE A N 1
ATOM 636 C CA . PHE A 1 83 ? 6.995 6.122 -22.853 1.00 84.56 83 PHE A CA 1
ATOM 637 C C . PHE A 1 83 ? 8.288 6.616 -22.188 1.00 84.56 83 PHE A C 1
ATOM 639 O O . PHE A 1 83 ? 8.428 6.486 -20.967 1.00 84.56 83 PHE A O 1
ATOM 646 N N . PRO A 1 84 ? 9.211 7.239 -22.942 1.00 78.94 84 PRO A N 1
ATOM 647 C CA . PRO A 1 84 ? 10.396 7.842 -22.346 1.00 78.94 84 PRO A CA 1
ATOM 648 C C . PRO A 1 84 ? 9.997 8.928 -21.332 1.00 78.94 84 PRO A C 1
ATOM 650 O O . PRO A 1 84 ? 9.021 9.653 -21.530 1.00 78.94 84 PRO A O 1
ATOM 653 N N . LEU A 1 85 ? 10.753 9.024 -20.233 1.00 79.00 85 LEU A N 1
ATOM 654 C CA . LEU A 1 85 ? 10.527 9.880 -19.049 1.00 79.00 85 LEU A CA 1
ATOM 655 C C . LEU A 1 85 ? 9.273 9.570 -18.212 1.00 79.00 85 LEU A C 1
ATOM 657 O O . LEU A 1 85 ? 9.366 9.523 -16.987 1.00 79.00 85 LEU A O 1
ATOM 661 N N . VAL A 1 86 ? 8.113 9.379 -18.841 1.00 83.19 86 VAL A N 1
ATOM 662 C CA . VAL A 1 86 ? 6.814 9.241 -18.153 1.00 83.19 86 VAL A CA 1
ATOM 663 C C . VAL A 1 86 ? 6.487 7.779 -17.815 1.00 83.19 86 VAL A C 1
ATOM 665 O O . VAL A 1 86 ? 5.731 7.486 -16.885 1.00 83.19 86 VAL A O 1
ATOM 668 N N . GLY A 1 87 ? 7.083 6.829 -18.530 1.00 87.25 87 GLY A N 1
ATOM 669 C CA . GLY A 1 87 ? 6.819 5.409 -18.360 1.00 87.25 87 GLY A CA 1
ATOM 670 C C . GLY A 1 87 ? 5.385 5.049 -18.753 1.00 87.25 87 GLY A C 1
ATOM 671 O O . GLY A 1 87 ? 4.887 5.444 -19.802 1.00 87.25 87 GLY A O 1
ATOM 672 N N . ASN A 1 88 ? 4.720 4.276 -17.904 1.00 88.88 88 ASN A N 1
ATOM 673 C CA . ASN A 1 88 ? 3.356 3.782 -18.088 1.00 88.88 88 ASN A CA 1
ATOM 674 C C . ASN A 1 88 ? 2.316 4.670 -17.391 1.00 88.88 88 ASN A C 1
ATOM 676 O O . ASN A 1 88 ? 1.152 4.292 -17.354 1.00 88.88 88 ASN A O 1
ATOM 680 N N . LEU A 1 89 ? 2.706 5.828 -16.835 1.00 87.19 89 LEU A N 1
ATOM 681 C CA . LEU A 1 89 ? 1.785 6.697 -16.089 1.00 87.19 89 LEU A CA 1
ATOM 682 C C . LEU A 1 89 ? 0.587 7.151 -16.925 1.00 87.19 89 LEU A C 1
ATOM 684 O O . LEU A 1 89 ? -0.516 7.231 -16.401 1.00 87.19 89 LEU A O 1
ATOM 688 N N . LEU A 1 90 ? 0.799 7.415 -18.217 1.00 86.31 90 LEU A N 1
ATOM 689 C CA . LEU A 1 90 ? -0.268 7.838 -19.131 1.00 86.31 90 LEU A CA 1
ATOM 690 C C . LEU A 1 90 ? -1.238 6.707 -19.487 1.00 86.31 90 LEU A C 1
ATOM 692 O O . LEU A 1 90 ? -2.345 6.982 -19.932 1.00 86.31 90 LEU A O 1
ATOM 696 N N . SER A 1 91 ? -0.818 5.457 -19.300 1.00 86.44 91 SER A N 1
ATOM 697 C CA . SER A 1 91 ? -1.604 4.264 -19.620 1.00 86.44 91 SER A CA 1
ATOM 698 C C . SER A 1 91 ? -2.290 3.664 -18.391 1.00 86.44 91 SER A C 1
ATOM 700 O O . SER A 1 91 ? -2.907 2.609 -18.507 1.00 86.44 91 SER A O 1
ATOM 702 N N . LEU A 1 92 ? -2.143 4.279 -17.210 1.00 87.50 92 LEU A N 1
ATOM 703 C CA . LEU A 1 92 ? -2.787 3.798 -15.993 1.00 87.50 92 LEU A CA 1
ATOM 704 C C . LEU A 1 92 ? -4.291 4.048 -16.051 1.00 87.50 92 LEU A C 1
ATOM 706 O O . LEU A 1 92 ? -4.735 5.175 -16.274 1.00 87.50 92 LEU A O 1
ATOM 710 N N . ASP A 1 93 ? -5.050 2.990 -15.788 1.00 87.50 93 ASP A N 1
ATOM 711 C CA . ASP A 1 93 ? -6.480 3.092 -15.537 1.00 87.50 93 ASP A CA 1
ATOM 712 C C . ASP A 1 93 ? -6.733 3.664 -14.135 1.00 87.50 93 ASP A C 1
ATOM 714 O O . ASP A 1 93 ? -5.921 3.535 -13.214 1.00 87.50 93 ASP A O 1
ATOM 718 N N . SER A 1 94 ? -7.894 4.277 -13.987 1.00 83.94 94 SER A N 1
ATOM 719 C CA . SER A 1 94 ? -8.439 4.762 -12.735 1.00 83.94 94 SER A CA 1
ATOM 720 C C . SER A 1 94 ? -8.705 3.587 -11.769 1.00 83.94 94 SER A C 1
ATOM 722 O O . SER A 1 94 ? -8.386 3.639 -10.580 1.00 83.94 94 SER A O 1
ATOM 724 N N . GLU A 1 95 ? -9.177 2.455 -12.300 1.00 89.50 95 GLU A N 1
ATOM 725 C CA . GLU A 1 95 ? -9.365 1.204 -11.555 1.00 89.50 95 GLU A CA 1
ATOM 726 C C . GLU A 1 95 ? -8.082 0.352 -11.538 1.00 89.50 95 GLU A C 1
ATOM 728 O O . GLU A 1 95 ? -7.968 -0.692 -12.191 1.00 89.50 95 GLU A O 1
ATOM 733 N N . LEU A 1 96 ? -7.092 0.795 -10.755 1.00 88.44 96 LEU A N 1
ATOM 734 C CA . LEU A 1 96 ? -5.740 0.215 -10.718 1.00 88.44 96 LEU A CA 1
ATOM 735 C C . LEU A 1 96 ? -5.705 -1.294 -10.438 1.00 88.44 96 LEU A C 1
ATOM 737 O O . LEU A 1 96 ? -4.926 -2.018 -11.060 1.00 88.44 96 LEU A O 1
ATOM 741 N N . HIS A 1 97 ? -6.536 -1.789 -9.515 1.00 90.75 97 HIS A N 1
ATOM 742 C CA . HIS A 1 97 ? -6.554 -3.213 -9.162 1.00 90.75 97 HIS A CA 1
ATOM 743 C C . HIS A 1 97 ? -6.989 -4.088 -10.345 1.00 90.75 97 HIS A C 1
ATOM 745 O O . HIS A 1 97 ? -6.339 -5.092 -10.644 1.00 90.75 97 HIS A O 1
ATOM 751 N N . SER A 1 98 ? -8.044 -3.676 -11.051 1.00 92.88 98 SER A N 1
ATOM 752 C CA . SER A 1 98 ? -8.550 -4.362 -12.244 1.00 92.88 98 SER A CA 1
ATOM 753 C C . SER A 1 98 ? -7.555 -4.276 -13.400 1.00 92.88 98 SER A C 1
ATOM 755 O O . SER A 1 98 ? -7.291 -5.277 -14.067 1.00 92.88 98 SER A O 1
ATOM 757 N N . TYR A 1 99 ? -6.939 -3.108 -13.591 1.00 92.12 99 TYR A N 1
ATOM 758 C CA . TYR A 1 99 ? -5.896 -2.897 -14.592 1.00 92.12 99 TYR A CA 1
ATOM 759 C C . TYR A 1 99 ? -4.686 -3.815 -14.375 1.00 92.12 99 TYR A C 1
ATOM 761 O O . TYR A 1 99 ? -4.263 -4.517 -15.296 1.00 92.12 99 TYR A O 1
ATOM 769 N N . PHE A 1 100 ? -4.161 -3.893 -13.149 1.00 94.19 100 PHE A N 1
ATOM 770 C CA . PHE A 1 100 ? -3.044 -4.787 -12.834 1.00 94.19 100 PHE A CA 1
ATOM 771 C C . PHE A 1 100 ? -3.422 -6.264 -12.937 1.00 94.19 100 PHE A C 1
ATOM 773 O O . PHE A 1 100 ? -2.608 -7.055 -13.411 1.00 94.19 100 PHE A O 1
ATOM 780 N N . ALA A 1 101 ? -4.649 -6.642 -12.571 1.00 94.69 101 ALA A N 1
ATOM 781 C CA . ALA A 1 101 ? -5.144 -7.999 -12.791 1.00 94.69 101 ALA A CA 1
ATOM 782 C C . ALA A 1 101 ? -5.222 -8.346 -14.289 1.00 94.69 101 ALA A C 1
ATOM 784 O O . ALA A 1 101 ? -4.898 -9.466 -14.683 1.00 94.69 101 ALA A O 1
ATOM 785 N N . GLY A 1 102 ? -5.600 -7.387 -15.139 1.00 95.25 102 GLY A N 1
ATOM 786 C CA . GLY A 1 102 ? -5.547 -7.524 -16.595 1.00 95.25 102 GLY A CA 1
ATOM 787 C C . GLY A 1 102 ? -4.120 -7.720 -17.107 1.00 95.25 102 GLY A C 1
ATOM 788 O O . GLY A 1 102 ? -3.854 -8.666 -17.844 1.00 95.25 102 GLY A O 1
ATOM 789 N N . LEU A 1 103 ? -3.176 -6.888 -16.659 1.00 94.31 103 LEU A N 1
ATOM 790 C CA . LEU A 1 103 ? -1.762 -7.025 -17.022 1.00 94.31 103 LEU A CA 1
ATOM 791 C C . LEU A 1 103 ? -1.158 -8.355 -16.561 1.00 94.31 103 LEU A C 1
ATOM 793 O O . LEU A 1 103 ? -0.371 -8.941 -17.302 1.00 94.31 103 LEU A O 1
ATOM 797 N N . ALA A 1 104 ? -1.551 -8.865 -15.392 1.00 95.94 104 ALA A N 1
ATOM 798 C CA . ALA A 1 104 ? -1.096 -10.162 -14.895 1.00 95.94 104 ALA A CA 1
ATOM 799 C C . ALA A 1 104 ? -1.483 -11.318 -15.832 1.00 95.94 104 ALA A C 1
ATOM 801 O O . ALA A 1 104 ? -0.716 -12.265 -15.992 1.00 95.94 104 ALA A O 1
ATOM 802 N N . LYS A 1 105 ? -2.640 -11.232 -16.507 1.00 96.31 105 LYS A N 1
ATOM 803 C CA . LYS A 1 105 ? -3.052 -12.229 -17.513 1.00 96.31 105 LYS A CA 1
ATOM 804 C C .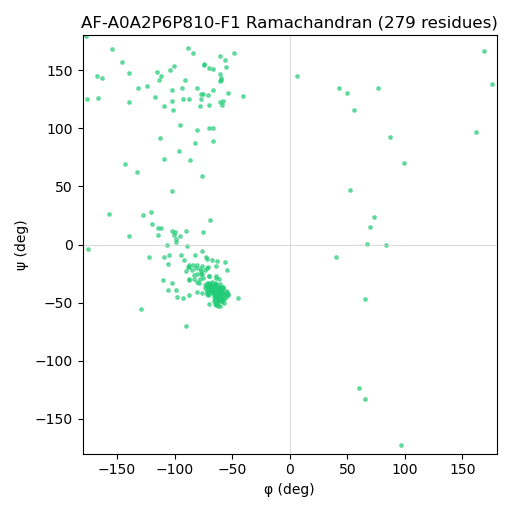 LYS A 1 105 ? -2.159 -12.206 -18.756 1.00 96.31 105 LYS A C 1
ATOM 806 O O . LYS A 1 105 ? -1.947 -13.249 -19.361 1.00 96.31 105 LYS A O 1
ATOM 811 N N . THR A 1 106 ? -1.632 -11.039 -19.123 1.00 95.75 106 THR A N 1
ATOM 812 C CA . THR A 1 106 ? -0.808 -10.852 -20.329 1.00 95.75 106 THR A CA 1
ATOM 813 C C . THR A 1 106 ? 0.676 -11.115 -20.079 1.00 95.75 106 THR A C 1
ATOM 815 O O . THR A 1 106 ? 1.341 -11.740 -20.899 1.00 95.75 106 THR A O 1
ATOM 818 N N . TYR A 1 107 ? 1.212 -10.619 -18.962 1.00 94.56 107 TYR A N 1
ATOM 819 C CA . TYR A 1 107 ? 2.648 -10.642 -18.658 1.00 94.56 107 TYR A CA 1
ATOM 820 C C . TYR A 1 107 ? 3.034 -11.698 -17.618 1.00 94.56 107 TYR A C 1
ATOM 822 O O . TYR A 1 107 ? 4.222 -11.951 -17.423 1.00 94.56 107 TYR A O 1
ATOM 830 N N . GLY A 1 108 ? 2.052 -12.335 -16.980 1.00 94.75 108 GLY A N 1
ATOM 831 C CA . GLY A 1 108 ? 2.256 -13.392 -15.999 1.00 94.75 108 GLY A CA 1
ATOM 832 C C . GLY A 1 108 ? 2.221 -12.914 -14.540 1.00 94.75 108 GLY A C 1
ATOM 833 O O . GLY A 1 108 ? 1.889 -11.764 -14.244 1.00 94.75 108 GLY A O 1
ATOM 834 N N . PRO A 1 109 ? 2.564 -13.810 -13.596 1.00 94.50 109 PRO A N 1
ATOM 835 C CA . PRO A 1 109 ? 2.385 -13.600 -12.155 1.00 94.50 109 PRO A CA 1
ATOM 836 C C . PRO A 1 109 ? 3.347 -12.578 -11.533 1.00 94.50 109 PRO A C 1
ATOM 838 O O . PRO A 1 109 ? 3.146 -12.167 -10.389 1.00 94.50 109 PRO A O 1
ATOM 841 N N . ILE A 1 110 ? 4.392 -12.181 -12.260 1.00 95.25 110 ILE A N 1
ATOM 842 C CA . ILE A 1 110 ? 5.336 -11.134 -11.877 1.00 95.25 110 ILE A CA 1
ATOM 843 C C . ILE A 1 110 ? 5.673 -10.305 -13.113 1.00 95.25 110 ILE A C 1
ATOM 845 O O . ILE A 1 110 ? 6.137 -10.834 -14.123 1.00 95.25 110 ILE A O 1
ATOM 849 N N . PHE A 1 111 ? 5.437 -8.999 -13.040 1.00 94.31 111 PHE A N 1
ATOM 850 C CA . PHE A 1 111 ? 5.702 -8.103 -14.160 1.00 94.31 111 PHE A CA 1
ATOM 851 C C . PHE A 1 111 ? 6.159 -6.726 -13.690 1.00 94.31 111 PHE A C 1
ATOM 853 O O . PHE A 1 111 ? 5.906 -6.310 -12.560 1.00 94.31 111 PHE A O 1
ATOM 860 N N . LYS A 1 112 ? 6.860 -6.004 -14.564 1.00 92.94 112 LYS A N 1
ATOM 861 C CA . LYS A 1 112 ? 7.336 -4.645 -14.295 1.00 92.94 112 LYS A CA 1
ATOM 862 C C . LYS A 1 112 ? 6.461 -3.589 -14.943 1.00 92.94 112 LYS A C 1
ATOM 864 O O . LYS A 1 112 ? 5.928 -3.781 -16.029 1.00 92.94 112 LYS A O 1
ATOM 869 N N . LEU A 1 113 ? 6.461 -2.411 -14.342 1.00 91.31 113 LEU A N 1
ATOM 870 C CA . LEU A 1 113 ? 6.008 -1.175 -14.953 1.00 91.31 113 LEU A CA 1
ATOM 871 C C . LEU A 1 113 ? 6.939 -0.027 -14.555 1.00 91.31 113 LEU A C 1
ATOM 873 O O . LEU A 1 113 ? 7.509 0.010 -13.469 1.00 91.31 113 LEU A O 1
ATOM 877 N N . ARG A 1 114 ? 7.110 0.931 -15.457 1.00 88.25 114 ARG A N 1
ATOM 878 C CA . ARG A 1 114 ? 7.779 2.210 -15.179 1.00 88.25 114 ARG A CA 1
ATOM 879 C C . ARG A 1 114 ? 6.735 3.245 -14.776 1.00 88.25 114 ARG A C 1
ATOM 881 O O . ARG A 1 114 ? 5.800 3.450 -15.539 1.00 88.25 114 ARG A O 1
ATOM 888 N N . LEU A 1 115 ? 6.898 3.885 -13.626 1.00 86.44 115 LEU A N 1
ATOM 889 C CA . LEU A 1 115 ? 6.086 5.005 -13.151 1.00 86.44 115 LEU A CA 1
ATOM 890 C C . LEU A 1 115 ? 6.983 6.248 -13.132 1.00 86.44 115 LEU A C 1
ATOM 892 O O . LEU A 1 115 ? 7.732 6.471 -12.177 1.00 86.44 115 LEU A O 1
ATOM 896 N N . GLY A 1 116 ? 6.991 7.005 -14.231 1.00 85.00 116 GLY A N 1
ATOM 897 C CA . GLY A 1 116 ? 7.988 8.048 -14.456 1.00 85.00 116 GLY A CA 1
ATOM 898 C C . GLY A 1 116 ? 9.400 7.457 -14.471 1.00 85.00 116 GLY A C 1
ATOM 899 O O . GLY A 1 116 ? 9.691 6.502 -15.195 1.00 85.00 116 GLY A O 1
ATOM 900 N N . THR A 1 117 ? 10.264 7.967 -13.595 1.00 79.62 117 THR A N 1
ATOM 901 C CA . THR A 1 117 ? 11.643 7.484 -13.418 1.00 79.62 117 THR A CA 1
ATOM 902 C C . THR A 1 117 ? 11.762 6.253 -12.515 1.00 79.62 117 THR A C 1
ATOM 904 O O . THR A 1 117 ? 12.838 5.657 -12.435 1.00 79.62 117 THR A O 1
ATOM 907 N N . ARG A 1 118 ? 10.686 5.838 -11.832 1.00 81.12 118 ARG A N 1
ATOM 908 C CA . ARG A 1 118 ? 10.705 4.712 -10.886 1.00 81.12 118 ARG A CA 1
ATOM 909 C C . ARG A 1 118 ? 10.304 3.408 -11.572 1.00 81.12 118 ARG A C 1
ATOM 911 O O . ARG A 1 118 ? 9.327 3.352 -12.315 1.00 81.12 118 ARG A O 1
ATOM 918 N N . LEU A 1 119 ? 11.052 2.340 -11.308 1.00 87.06 119 LEU A N 1
ATOM 919 C CA . LEU A 1 119 ? 10.671 0.979 -11.681 1.00 87.06 119 LEU A CA 1
ATOM 920 C C . LEU A 1 119 ? 9.811 0.387 -10.562 1.00 87.06 119 LEU A C 1
ATOM 922 O O . LEU A 1 119 ? 10.238 0.351 -9.413 1.00 87.06 119 LEU A O 1
ATOM 926 N N . CYS A 1 120 ? 8.623 -0.088 -10.908 1.00 89.44 120 CYS A N 1
ATOM 927 C CA . CYS A 1 120 ? 7.736 -0.821 -10.021 1.00 89.44 120 CYS A CA 1
ATOM 928 C C . CYS A 1 120 ? 7.611 -2.262 -10.527 1.00 89.44 120 CYS A C 1
ATOM 930 O O . CYS A 1 120 ? 7.585 -2.510 -11.735 1.00 89.44 120 CYS A O 1
ATOM 932 N N . VAL A 1 121 ? 7.568 -3.209 -9.596 1.00 92.50 121 VAL A N 1
ATOM 933 C CA . VAL A 1 121 ? 7.338 -4.628 -9.867 1.00 92.50 121 VAL A CA 1
ATOM 934 C C . VAL A 1 121 ? 6.035 -5.007 -9.185 1.00 92.50 121 VAL A C 1
ATOM 936 O O . VAL A 1 121 ? 5.862 -4.749 -7.995 1.00 92.50 121 VAL A O 1
ATOM 939 N N . VAL A 1 122 ? 5.118 -5.590 -9.948 1.00 93.62 122 VAL A N 1
ATOM 940 C CA . VAL A 1 122 ? 3.825 -6.063 -9.460 1.00 93.62 122 VAL A CA 1
ATOM 941 C C . VAL A 1 122 ? 3.888 -7.569 -9.310 1.00 93.62 122 VAL A C 1
ATOM 943 O O . VAL A 1 122 ? 4.336 -8.283 -10.209 1.00 93.62 122 VAL A O 1
ATOM 946 N N . ILE A 1 123 ? 3.415 -8.032 -8.158 1.00 95.31 123 ILE A N 1
ATOM 947 C CA . ILE A 1 123 ? 3.308 -9.442 -7.811 1.00 95.31 123 ILE A CA 1
ATOM 948 C C . ILE A 1 123 ? 1.825 -9.795 -7.801 1.00 95.31 123 ILE A C 1
ATOM 950 O O . ILE A 1 123 ? 1.053 -9.229 -7.031 1.00 95.31 123 ILE A O 1
ATOM 954 N N . ALA A 1 124 ? 1.439 -10.727 -8.665 1.00 95.25 124 ALA A N 1
ATOM 955 C CA . ALA A 1 124 ? 0.060 -11.160 -8.873 1.00 95.25 124 ALA A CA 1
ATOM 956 C C . ALA A 1 124 ? -0.141 -12.660 -8.582 1.00 95.25 124 ALA A C 1
ATOM 958 O O . ALA A 1 124 ? -1.135 -13.244 -9.007 1.00 95.25 124 ALA A O 1
ATOM 959 N N . SER A 1 125 ? 0.793 -13.295 -7.862 1.00 95.06 125 SER A N 1
ATOM 960 C CA . SER A 1 125 ? 0.684 -14.691 -7.418 1.00 95.06 125 SER A CA 1
ATOM 961 C C . SER A 1 125 ? 0.827 -14.817 -5.898 1.00 95.06 125 SER A C 1
ATOM 963 O O . SER A 1 125 ? 1.764 -14.240 -5.339 1.00 95.06 125 SER A O 1
ATOM 965 N N . PRO A 1 126 ? -0.014 -15.631 -5.228 1.00 95.69 126 PRO A N 1
ATOM 966 C CA . PRO A 1 126 ? 0.117 -15.913 -3.800 1.00 95.69 126 PRO A CA 1
ATOM 967 C C . PRO A 1 126 ? 1.457 -16.549 -3.410 1.00 95.69 126 PRO A C 1
ATOM 969 O O . PRO A 1 126 ? 1.985 -16.240 -2.344 1.00 95.69 126 PRO A O 1
ATOM 972 N N . SER A 1 127 ? 2.024 -17.422 -4.253 1.00 96.44 127 SER A N 1
ATOM 973 C CA . SER A 1 127 ? 3.298 -18.093 -3.950 1.00 96.44 127 SER A CA 1
ATOM 974 C C . SER A 1 127 ? 4.460 -17.103 -3.904 1.00 96.44 127 SER A C 1
ATOM 976 O O . SER A 1 127 ? 5.223 -17.093 -2.944 1.00 96.44 127 SER A O 1
ATOM 978 N N . ILE A 1 128 ? 4.526 -16.208 -4.891 1.00 94.94 128 ILE A N 1
ATOM 979 C CA . ILE A 1 128 ? 5.545 -15.154 -4.979 1.00 94.94 128 ILE A CA 1
ATOM 980 C C . ILE A 1 128 ? 5.311 -14.098 -3.891 1.00 94.94 128 ILE A C 1
ATOM 982 O O . ILE A 1 128 ? 6.253 -13.602 -3.280 1.00 94.94 128 ILE A O 1
ATOM 986 N N . ALA A 1 129 ? 4.049 -13.765 -3.600 1.00 95.00 129 ALA A N 1
ATOM 987 C CA . ALA A 1 129 ? 3.720 -12.839 -2.521 1.00 95.00 129 ALA A CA 1
ATOM 988 C C . ALA A 1 129 ? 4.180 -13.374 -1.160 1.00 95.00 129 ALA A C 1
ATOM 990 O O . ALA A 1 129 ? 4.675 -12.601 -0.348 1.00 95.00 129 ALA A O 1
ATOM 991 N N . ARG A 1 130 ? 4.069 -14.685 -0.913 1.00 96.69 130 ARG A N 1
ATOM 992 C CA . ARG A 1 130 ? 4.621 -15.314 0.292 1.00 96.69 130 ARG A CA 1
ATOM 993 C C . ARG A 1 130 ? 6.141 -15.186 0.343 1.00 96.69 130 ARG A C 1
ATOM 995 O O . ARG A 1 130 ? 6.662 -14.786 1.376 1.00 96.69 130 ARG A O 1
ATOM 1002 N N . GLU A 1 131 ? 6.831 -15.476 -0.751 1.00 95.81 131 GLU A N 1
ATOM 1003 C CA . GLU A 1 131 ? 8.289 -15.352 -0.811 1.00 95.81 131 GLU A CA 1
ATOM 1004 C C . GLU A 1 131 ? 8.739 -13.921 -0.466 1.00 95.81 131 GLU A C 1
ATOM 1006 O O . GLU A 1 131 ? 9.605 -13.717 0.377 1.00 95.81 131 GLU A O 1
ATOM 1011 N N . VAL A 1 132 ? 8.069 -12.908 -1.020 1.00 94.12 132 VAL A N 1
ATOM 1012 C CA . VAL A 1 132 ? 8.416 -11.493 -0.805 1.00 94.12 132 VAL A CA 1
ATOM 1013 C C . VAL A 1 132 ? 7.980 -10.956 0.561 1.00 94.12 132 VAL A C 1
ATOM 1015 O O . VAL A 1 132 ? 8.724 -10.210 1.189 1.00 94.12 132 VAL A O 1
ATOM 1018 N N . LEU A 1 133 ? 6.777 -11.302 1.028 1.00 93.25 133 LEU A N 1
ATOM 1019 C CA . LEU A 1 133 ? 6.178 -10.729 2.242 1.00 93.25 133 LEU A CA 1
ATOM 1020 C C . LEU A 1 133 ? 6.432 -11.551 3.508 1.00 93.25 133 LEU A C 1
ATOM 1022 O O . LEU A 1 133 ? 6.068 -11.097 4.592 1.00 93.25 133 LEU A O 1
ATOM 1026 N N . LYS A 1 134 ? 6.994 -12.757 3.384 1.00 93.88 134 LYS A N 1
ATOM 1027 C CA . LYS A 1 134 ? 7.287 -13.643 4.516 1.00 93.88 134 LYS A CA 1
ATOM 1028 C C . LYS A 1 134 ? 8.724 -14.136 4.499 1.00 93.88 134 LYS A C 1
ATOM 1030 O O . LYS A 1 134 ? 9.417 -13.969 5.492 1.00 93.88 134 LYS A O 1
ATOM 1035 N N . ASP A 1 135 ? 9.160 -14.750 3.403 1.00 95.75 135 ASP A N 1
ATOM 1036 C CA . ASP A 1 135 ? 10.466 -15.421 3.382 1.00 95.75 135 ASP A CA 1
ATOM 1037 C C . ASP A 1 135 ? 11.620 -14.401 3.229 1.00 95.75 135 ASP A C 1
ATOM 1039 O O . ASP A 1 135 ? 12.698 -14.585 3.792 1.00 95.75 135 ASP A O 1
ATOM 1043 N N . HIS A 1 136 ? 11.358 -13.277 2.551 1.00 94.19 136 HIS A N 1
ATOM 1044 C CA . HIS A 1 136 ? 12.264 -12.134 2.375 1.00 94.19 136 HIS A CA 1
ATOM 1045 C C . HIS A 1 136 ? 11.687 -10.817 2.924 1.00 94.19 136 HIS A C 1
ATOM 1047 O O . HIS A 1 136 ? 12.027 -9.728 2.450 1.00 94.19 136 HIS A O 1
ATOM 1053 N N . ASP A 1 137 ? 10.820 -10.901 3.933 1.00 91.06 137 ASP A N 1
ATOM 1054 C CA . ASP A 1 137 ? 10.068 -9.764 4.470 1.00 91.06 137 ASP A CA 1
ATOM 1055 C C . ASP A 1 137 ? 10.961 -8.581 4.884 1.00 91.06 137 ASP A C 1
ATOM 1057 O O . ASP A 1 137 ? 10.670 -7.442 4.531 1.00 91.06 137 ASP A O 1
ATOM 1061 N N . ALA A 1 138 ? 12.097 -8.833 5.537 1.00 90.12 138 ALA A N 1
ATOM 1062 C CA . ALA A 1 138 ? 13.039 -7.805 5.974 1.00 90.12 138 ALA A CA 1
ATOM 1063 C C . ALA A 1 138 ? 13.693 -7.047 4.805 1.00 90.12 138 ALA A C 1
ATOM 1065 O O . ALA A 1 138 ? 13.958 -5.850 4.920 1.00 90.12 138 ALA A O 1
ATOM 1066 N N . THR A 1 139 ? 13.931 -7.711 3.669 1.00 90.38 139 THR A N 1
ATOM 1067 C CA . THR A 1 139 ? 14.498 -7.080 2.465 1.00 90.38 139 THR A CA 1
ATOM 1068 C C . THR A 1 139 ? 13.497 -6.125 1.818 1.00 90.38 139 THR A C 1
ATOM 1070 O O . THR A 1 139 ? 13.879 -5.054 1.345 1.00 90.38 139 THR A O 1
ATOM 1073 N N . PHE A 1 140 ? 12.212 -6.484 1.836 1.00 88.94 140 PHE A N 1
ATOM 1074 C CA . PHE A 1 140 ? 11.126 -5.712 1.224 1.00 88.94 140 PHE A CA 1
ATOM 1075 C C . PHE A 1 140 ? 10.313 -4.877 2.229 1.00 88.94 140 PHE A C 1
ATOM 1077 O O . PHE A 1 140 ? 9.305 -4.277 1.858 1.00 88.94 140 PHE A O 1
ATOM 1084 N N . ALA A 1 141 ? 10.749 -4.797 3.490 1.00 87.06 141 ALA A N 1
ATOM 1085 C CA . ALA A 1 141 ? 10.024 -4.098 4.552 1.00 87.06 141 ALA A CA 1
ATOM 1086 C C . ALA A 1 141 ? 10.019 -2.569 4.382 1.00 87.06 141 ALA A C 1
ATOM 1088 O O . ALA A 1 141 ? 9.102 -1.893 4.853 1.00 87.06 141 ALA A O 1
ATOM 1089 N N . ASN A 1 142 ? 11.036 -2.019 3.713 1.00 86.62 142 ASN A N 1
ATOM 1090 C CA . ASN A 1 142 ? 11.201 -0.579 3.546 1.00 86.62 142 ASN A CA 1
ATOM 1091 C C . ASN A 1 142 ? 10.234 -0.009 2.504 1.00 86.62 142 ASN A C 1
ATOM 1093 O O . ASN A 1 142 ? 10.176 -0.468 1.362 1.00 86.62 142 ASN A O 1
ATOM 1097 N N . ARG A 1 143 ? 9.525 1.060 2.874 1.00 78.31 143 ARG A N 1
ATOM 1098 C CA . ARG A 1 143 ? 8.621 1.793 1.982 1.00 78.31 143 ARG A CA 1
ATOM 1099 C C . ARG A 1 143 ? 9.323 3.057 1.505 1.00 78.31 143 ARG A C 1
ATOM 1101 O O . ARG A 1 143 ? 9.646 3.926 2.302 1.00 78.31 143 ARG A O 1
ATOM 1108 N N . GLY A 1 144 ? 9.578 3.158 0.201 1.00 66.94 144 GLY A N 1
ATOM 1109 C CA . GLY A 1 144 ? 10.141 4.372 -0.388 1.00 66.94 144 GLY A CA 1
ATOM 1110 C C . GLY A 1 144 ? 9.137 5.514 -0.287 1.00 66.94 144 GLY A C 1
ATOM 1111 O O . GLY A 1 144 ? 8.195 5.575 -1.077 1.00 66.94 144 GLY A O 1
ATOM 1112 N N . VAL A 1 145 ? 9.317 6.402 0.687 1.00 59.88 145 VAL A N 1
ATOM 1113 C CA . VAL A 1 145 ? 8.450 7.566 0.846 1.00 59.88 145 VAL A CA 1
ATOM 1114 C C . VAL A 1 145 ? 8.834 8.608 -0.205 1.00 59.88 145 VAL A C 1
ATOM 1116 O O . VAL A 1 145 ? 10.006 8.932 -0.393 1.00 59.88 145 VAL A O 1
ATOM 1119 N N . ASN A 1 146 ? 7.846 9.111 -0.945 1.00 59.56 146 ASN A N 1
ATOM 1120 C CA . ASN A 1 146 ? 8.015 10.322 -1.745 1.00 59.56 146 ASN A CA 1
ATOM 1121 C C . ASN A 1 146 ? 8.440 11.445 -0.789 1.00 59.56 146 ASN A C 1
ATOM 1123 O O . ASN A 1 146 ? 7.686 11.720 0.132 1.00 59.56 146 ASN A O 1
ATOM 1127 N N . VAL A 1 147 ? 9.577 12.102 -1.035 1.00 53.91 147 VAL A N 1
ATOM 1128 C CA . VAL A 1 147 ? 10.110 13.209 -0.215 1.00 53.91 147 VAL A CA 1
ATOM 1129 C C . VAL A 1 147 ? 9.019 14.225 0.167 1.00 53.91 147 VAL A C 1
ATOM 1131 O O . VAL A 1 147 ? 8.824 14.509 1.338 1.00 53.91 147 VAL A O 1
ATOM 1134 N N . ALA A 1 148 ? 8.181 14.654 -0.781 1.00 53.50 148 ALA A N 1
ATOM 1135 C CA . ALA A 1 148 ? 7.094 15.599 -0.511 1.00 53.50 148 ALA A CA 1
ATOM 1136 C C . ALA A 1 148 ? 5.939 15.011 0.328 1.00 53.50 148 ALA A C 1
ATOM 1138 O O . ALA A 1 148 ? 5.316 15.729 1.106 1.00 53.50 148 ALA A O 1
ATOM 1139 N N . ALA A 1 149 ? 5.635 13.717 0.182 1.00 53.09 149 ALA A N 1
ATOM 1140 C CA . ALA A 1 149 ? 4.615 13.050 0.999 1.00 53.09 149 ALA A CA 1
ATOM 1141 C C . ALA A 1 149 ? 5.145 12.695 2.399 1.00 53.09 149 ALA A C 1
ATOM 1143 O O . ALA A 1 149 ? 4.397 12.728 3.369 1.00 53.09 149 ALA A O 1
ATOM 1144 N N . GLY A 1 150 ? 6.434 12.376 2.498 1.00 55.84 150 GLY A N 1
ATOM 1145 C CA . GLY A 1 150 ? 7.120 12.032 3.736 1.00 55.84 150 GLY A CA 1
ATOM 1146 C C . GLY A 1 150 ? 7.280 13.229 4.646 1.00 55.84 150 GLY A C 1
ATOM 1147 O O . GLY A 1 150 ? 6.859 13.180 5.798 1.00 55.84 150 GLY A O 1
ATOM 1148 N N . ASP A 1 151 ? 7.814 14.317 4.098 1.00 58.41 151 ASP A N 1
ATOM 1149 C CA . ASP A 1 151 ? 8.178 15.502 4.871 1.00 58.41 151 ASP A CA 1
ATOM 1150 C C . ASP A 1 151 ? 6.948 16.246 5.403 1.00 58.41 151 ASP A C 1
ATOM 1152 O O . ASP A 1 151 ? 6.963 16.724 6.534 1.00 58.41 151 ASP A O 1
ATOM 1156 N N . VAL A 1 152 ? 5.864 16.314 4.620 1.00 58.66 152 VAL A N 1
ATOM 1157 C CA . VAL A 1 152 ? 4.684 17.127 4.964 1.00 58.66 152 VAL A CA 1
ATOM 1158 C C . VAL A 1 152 ? 3.557 16.310 5.600 1.00 58.66 152 VAL A C 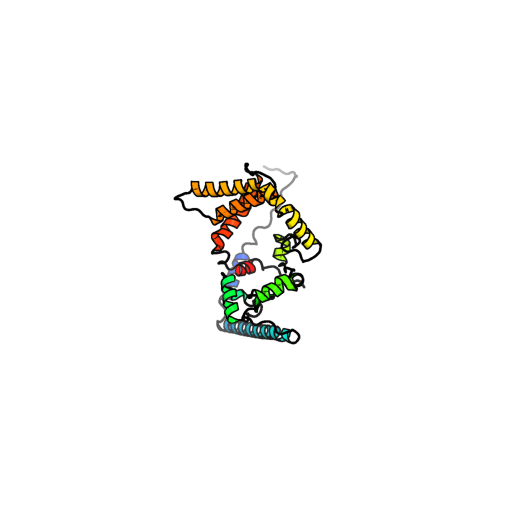1
ATOM 1160 O O . VAL A 1 152 ? 2.910 16.794 6.523 1.00 58.66 152 VAL A O 1
ATOM 1163 N N . ALA A 1 153 ? 3.295 15.087 5.127 1.00 58.56 153 ALA A N 1
ATOM 1164 C CA . ALA A 1 153 ? 2.109 14.327 5.544 1.00 58.56 153 ALA A CA 1
ATOM 1165 C C . ALA A 1 153 ? 2.407 13.176 6.517 1.00 58.56 153 ALA A C 1
ATOM 1167 O O . ALA A 1 153 ? 1.485 12.678 7.159 1.00 58.56 153 ALA A O 1
ATOM 1168 N N . LEU A 1 154 ? 3.667 12.743 6.629 1.00 63.75 154 LEU A N 1
ATOM 1169 C CA . LEU A 1 154 ? 4.050 11.527 7.358 1.00 63.75 154 LEU A CA 1
ATOM 1170 C C . LEU A 1 154 ? 5.151 11.780 8.397 1.00 63.75 154 LEU A C 1
ATOM 1172 O O . LEU A 1 154 ? 5.910 10.876 8.729 1.00 63.75 154 LEU A O 1
ATOM 1176 N N . TYR A 1 155 ? 5.262 13.013 8.905 1.00 65.88 155 TYR A N 1
ATOM 1177 C CA . TYR A 1 155 ? 6.239 13.384 9.937 1.00 65.88 155 TYR A CA 1
ATOM 1178 C C . TYR A 1 155 ? 7.683 12.980 9.579 1.00 65.88 155 TYR A C 1
ATOM 1180 O O . TYR A 1 155 ? 8.384 12.352 10.372 1.00 65.88 155 TYR A O 1
ATOM 1188 N N . GLY A 1 156 ? 8.116 13.267 8.348 1.00 66.62 156 GLY A N 1
ATOM 1189 C CA . GLY A 1 156 ? 9.436 12.869 7.843 1.00 66.62 156 GLY A CA 1
ATOM 1190 C C . GLY A 1 156 ? 9.588 11.362 7.611 1.00 66.62 156 GLY A C 1
ATOM 1191 O O . GLY A 1 156 ? 10.704 10.866 7.485 1.00 66.62 156 GLY A O 1
ATOM 1192 N N . GLY A 1 157 ? 8.480 10.615 7.580 1.00 69.19 157 GLY A N 1
ATOM 1193 C CA . GLY A 1 157 ? 8.474 9.160 7.481 1.00 69.19 157 GLY A CA 1
ATOM 1194 C C . GLY A 1 157 ? 8.906 8.458 8.767 1.00 69.19 157 GLY A C 1
ATOM 1195 O O . GLY A 1 157 ? 9.365 7.330 8.684 1.00 69.19 157 GLY A O 1
ATOM 1196 N N . ALA A 1 158 ? 8.791 9.085 9.942 1.00 74.00 158 ALA A N 1
ATOM 1197 C CA . ALA A 1 158 ? 9.138 8.472 11.232 1.00 74.00 158 ALA A CA 1
ATOM 1198 C C . ALA A 1 158 ? 7.960 7.728 11.906 1.00 74.00 158 ALA A C 1
ATOM 1200 O O . ALA A 1 158 ? 8.034 7.356 13.075 1.00 74.00 158 ALA A O 1
ATOM 1201 N N . ASP A 1 159 ? 6.855 7.507 11.192 1.00 80.69 159 ASP A N 1
ATOM 1202 C CA . ASP A 1 159 ? 5.652 6.873 11.733 1.00 80.69 159 ASP A CA 1
ATOM 1203 C C . ASP A 1 159 ? 5.655 5.328 11.632 1.00 80.69 159 ASP A C 1
ATOM 1205 O O . ASP A 1 159 ? 6.460 4.700 10.944 1.00 80.69 159 ASP A O 1
ATOM 1209 N N . ILE A 1 160 ? 4.698 4.680 12.304 1.00 84.94 160 ILE A N 1
ATOM 1210 C CA . ILE A 1 160 ? 4.569 3.210 12.363 1.00 84.94 160 ILE A CA 1
ATOM 1211 C C . ILE A 1 160 ? 4.272 2.535 11.002 1.00 84.94 160 ILE A C 1
ATOM 1213 O O . ILE A 1 160 ? 4.445 1.315 10.843 1.00 84.94 160 ILE A O 1
ATOM 1217 N N . VAL A 1 161 ? 3.790 3.292 10.016 1.00 83.12 161 VAL A N 1
ATOM 1218 C CA . VAL A 1 161 ? 3.427 2.825 8.672 1.00 83.12 161 VAL A CA 1
ATOM 1219 C C . VAL A 1 161 ? 4.597 2.972 7.705 1.00 83.12 161 VAL A C 1
ATOM 1221 O O . VAL A 1 161 ? 4.865 2.009 6.982 1.00 83.12 161 VAL A O 1
ATOM 1224 N N . PHE A 1 162 ? 5.288 4.115 7.696 1.00 80.06 162 PHE A N 1
ATOM 1225 C CA . PHE A 1 162 ? 6.292 4.440 6.675 1.00 80.06 162 PHE A CA 1
ATOM 1226 C C . PHE A 1 162 ? 7.749 4.437 7.143 1.00 80.06 162 PHE A C 1
ATOM 1228 O O . PHE A 1 162 ? 8.627 4.445 6.277 1.00 80.06 162 PHE A O 1
ATOM 1235 N N . ALA A 1 163 ? 8.022 4.359 8.451 1.00 84.31 163 ALA A N 1
ATOM 1236 C CA . ALA A 1 163 ? 9.400 4.322 8.930 1.00 84.31 163 ALA A CA 1
ATOM 1237 C C . ALA A 1 163 ? 10.188 3.133 8.375 1.00 84.31 163 ALA A C 1
ATOM 1239 O O . ALA A 1 163 ? 9.639 2.031 8.228 1.00 84.31 163 ALA A O 1
ATOM 1240 N N . PRO A 1 164 ? 11.480 3.346 8.053 1.00 85.50 164 PRO A N 1
ATOM 1241 C CA . PRO A 1 164 ? 12.335 2.281 7.574 1.00 85.50 164 PRO A CA 1
ATOM 1242 C C . PRO A 1 164 ? 12.437 1.181 8.629 1.00 85.50 164 PRO A C 1
ATOM 1244 O O . PRO A 1 164 ? 12.422 1.416 9.841 1.00 85.50 164 PRO A O 1
ATOM 1247 N N . TYR A 1 165 ? 12.550 -0.049 8.152 1.00 88.38 165 TYR A N 1
ATOM 1248 C CA . TYR A 1 165 ? 12.698 -1.216 8.991 1.00 88.38 165 TYR A CA 1
ATOM 1249 C C . TYR A 1 165 ? 13.966 -1.104 9.841 1.00 88.38 165 TYR A C 1
ATOM 1251 O O . TYR A 1 165 ? 15.079 -0.970 9.333 1.00 88.38 165 TYR A O 1
ATOM 1259 N N . GLY A 1 166 ? 13.789 -1.187 11.155 1.00 90.62 166 GLY A N 1
ATOM 1260 C CA . GLY A 1 166 ? 14.862 -1.036 12.127 1.00 90.62 166 GLY A CA 1
ATOM 1261 C C . GLY A 1 166 ? 14.369 -1.253 13.559 1.00 90.62 166 GLY A C 1
ATOM 1262 O O . GLY A 1 166 ? 13.183 -1.526 13.772 1.00 90.62 166 GLY A O 1
ATOM 1263 N N . PRO A 1 167 ? 15.260 -1.155 14.561 1.00 92.12 167 PRO A N 1
ATOM 1264 C CA . PRO A 1 167 ? 14.910 -1.358 15.967 1.00 92.12 167 PRO A CA 1
ATOM 1265 C C . PRO A 1 167 ? 13.761 -0.461 16.445 1.00 92.12 167 PRO A C 1
ATOM 1267 O O . PRO A 1 167 ? 12.870 -0.933 17.148 1.00 92.12 167 PRO A O 1
ATOM 1270 N N . GLU A 1 168 ? 13.744 0.799 16.011 1.00 90.06 168 GLU A N 1
ATOM 1271 C CA . GLU A 1 168 ? 12.708 1.776 16.355 1.00 90.06 168 GLU A CA 1
ATOM 1272 C C . GLU A 1 168 ? 11.336 1.387 15.787 1.00 90.06 168 GLU A C 1
ATOM 1274 O O . GLU A 1 168 ? 10.370 1.241 16.539 1.00 90.06 168 GLU A O 1
ATOM 1279 N N . TRP A 1 169 ? 11.258 1.091 14.485 1.00 91.12 169 TRP A N 1
ATOM 1280 C CA . TRP A 1 169 ? 10.028 0.608 13.850 1.00 91.12 169 TRP A CA 1
ATOM 1281 C C . TRP A 1 169 ? 9.498 -0.672 14.515 1.00 91.12 169 TRP A C 1
ATOM 1283 O O . TRP A 1 169 ? 8.302 -0.792 14.800 1.00 91.12 169 TRP A O 1
ATOM 1293 N N . ARG A 1 170 ? 10.392 -1.618 14.839 1.00 93.00 170 ARG A N 1
ATOM 1294 C CA . ARG A 1 170 ? 10.035 -2.862 15.544 1.00 93.00 170 ARG A CA 1
ATOM 1295 C C . ARG A 1 170 ? 9.494 -2.583 16.946 1.00 93.00 170 ARG A C 1
ATOM 1297 O O . ARG A 1 170 ? 8.539 -3.239 17.362 1.00 93.00 170 ARG A O 1
ATOM 1304 N N . MET A 1 171 ? 10.072 -1.620 17.663 1.00 94.62 171 MET A N 1
ATOM 1305 C CA . MET A 1 171 ? 9.594 -1.203 18.981 1.00 94.62 171 MET A CA 1
ATOM 1306 C C . MET A 1 171 ? 8.195 -0.584 18.894 1.00 94.62 171 MET A C 1
ATOM 1308 O O . MET A 1 171 ? 7.304 -1.021 19.622 1.00 94.62 171 MET A O 1
ATOM 1312 N N . MET A 1 172 ? 7.957 0.344 17.959 1.00 93.75 172 MET A N 1
ATOM 1313 C CA . MET A 1 172 ? 6.629 0.937 17.736 1.00 93.75 172 MET A CA 1
ATOM 1314 C C . MET A 1 172 ? 5.570 -0.129 17.431 1.00 93.75 172 MET A C 1
ATOM 1316 O O . MET A 1 172 ? 4.508 -0.156 18.057 1.00 93.75 172 MET A O 1
ATOM 1320 N N . ARG A 1 173 ? 5.878 -1.069 16.526 1.00 93.81 173 ARG A N 1
ATOM 1321 C CA . ARG A 1 173 ? 4.994 -2.202 16.198 1.00 93.81 173 ARG A CA 1
ATOM 1322 C C . ARG A 1 173 ? 4.718 -3.090 17.406 1.00 93.81 173 ARG A C 1
ATOM 1324 O O . ARG A 1 173 ? 3.570 -3.475 17.621 1.00 93.81 173 ARG A O 1
ATOM 1331 N N . LYS A 1 174 ? 5.740 -3.382 18.216 1.00 95.31 174 LYS A N 1
ATOM 1332 C CA . LYS A 1 174 ? 5.606 -4.188 19.437 1.00 95.31 174 LYS A CA 1
ATOM 1333 C C . LYS A 1 17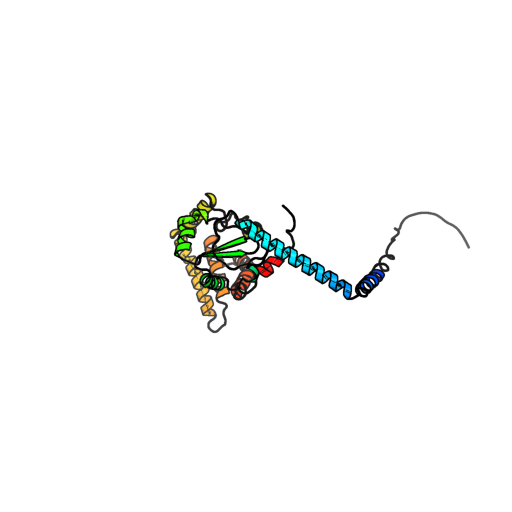4 ? 4.713 -3.503 20.470 1.00 95.31 174 LYS A C 1
ATOM 1335 O O . LYS A 1 174 ? 3.839 -4.157 21.032 1.00 95.31 174 LYS A O 1
ATOM 1340 N N . VAL A 1 175 ? 4.899 -2.205 20.708 1.00 93.69 175 VAL A N 1
ATOM 1341 C CA . VAL A 1 175 ? 4.054 -1.433 21.632 1.00 93.69 175 VAL A CA 1
ATOM 1342 C C . VAL A 1 175 ? 2.611 -1.407 21.137 1.00 93.69 175 VAL A C 1
ATOM 1344 O O . VAL A 1 175 ? 1.712 -1.756 21.898 1.00 93.69 175 VAL A O 1
ATOM 1347 N N . CYS A 1 176 ? 2.386 -1.088 19.860 1.00 92.56 176 CYS A N 1
ATOM 1348 C CA . CYS A 1 176 ? 1.049 -1.061 19.269 1.00 92.56 176 CYS A CA 1
ATOM 1349 C C . CYS A 1 176 ? 0.334 -2.417 19.419 1.00 92.56 176 CYS A C 1
ATOM 1351 O O . CYS A 1 176 ? -0.767 -2.479 19.965 1.00 92.56 176 CYS A O 1
ATOM 1353 N N . ALA A 1 177 ? 0.992 -3.515 19.035 1.00 95.00 177 ALA A N 1
ATOM 1354 C CA . ALA A 1 177 ? 0.411 -4.854 19.109 1.00 95.00 177 ALA A CA 1
ATOM 1355 C C . ALA A 1 177 ? 0.130 -5.316 20.550 1.00 95.00 177 ALA A C 1
ATOM 1357 O O . ALA A 1 177 ? -0.908 -5.916 20.811 1.00 95.00 177 ALA A O 1
ATOM 1358 N N . LEU A 1 178 ? 1.035 -5.046 21.497 1.00 92.81 178 LEU A N 1
ATOM 1359 C CA . LEU A 1 178 ? 0.915 -5.568 22.864 1.00 92.81 178 LEU A CA 1
ATOM 1360 C C . LEU A 1 178 ? 0.080 -4.685 23.796 1.00 92.81 178 LEU A C 1
ATOM 1362 O O . LEU A 1 178 ? -0.496 -5.194 24.758 1.00 92.81 178 LEU A O 1
ATOM 1366 N N . LYS A 1 179 ? 0.054 -3.369 23.568 1.00 89.62 179 LYS A N 1
ATOM 1367 C CA . LYS A 1 179 ? -0.567 -2.405 24.489 1.00 89.62 179 LYS A CA 1
ATOM 1368 C C . LYS A 1 179 ? -1.848 -1.783 23.954 1.00 89.62 179 LYS A C 1
ATOM 1370 O O . LYS A 1 179 ? -2.707 -1.465 24.763 1.00 89.62 179 LYS A O 1
ATOM 1375 N N . MET A 1 180 ? -1.979 -1.615 22.639 1.00 88.44 180 MET A N 1
ATOM 1376 C CA . MET A 1 180 ? -3.140 -0.940 22.042 1.00 88.44 180 MET A CA 1
ATOM 1377 C C . MET A 1 180 ? -4.103 -1.921 21.373 1.00 88.44 180 MET A C 1
ATOM 1379 O O . MET A 1 180 ? -5.312 -1.758 21.472 1.00 88.44 180 MET A O 1
ATOM 1383 N N . LEU A 1 181 ? -3.568 -2.940 20.696 1.00 90.56 181 LEU A N 1
ATOM 1384 C CA . LEU A 1 181 ? -4.339 -3.898 19.895 1.00 90.56 181 LEU A CA 1
ATOM 1385 C C . LEU A 1 181 ? -4.351 -5.315 20.490 1.00 90.56 181 LEU A C 1
ATOM 1387 O O . LEU A 1 181 ? -4.701 -6.269 19.799 1.00 90.56 181 LEU A O 1
ATOM 1391 N N . SER A 1 182 ? -3.951 -5.471 21.754 1.00 93.31 182 SER A N 1
ATOM 1392 C CA . SER A 1 182 ? -4.034 -6.755 22.450 1.00 93.31 182 SER A CA 1
ATOM 1393 C C . SER A 1 182 ? -5.475 -7.069 22.841 1.00 93.31 182 SER A C 1
ATOM 1395 O O . SER A 1 182 ? -6.277 -6.160 23.039 1.00 93.31 182 SER A O 1
ATOM 1397 N N . ASN A 1 183 ? -5.804 -8.355 23.002 1.00 94.94 183 ASN A N 1
ATOM 1398 C CA . ASN A 1 183 ? -7.154 -8.770 23.400 1.00 94.94 183 ASN A CA 1
ATOM 1399 C C . ASN A 1 183 ? -7.613 -8.058 24.677 1.00 94.94 183 ASN A C 1
ATOM 1401 O O . ASN A 1 183 ? -8.698 -7.505 24.698 1.00 94.94 183 ASN A O 1
ATOM 1405 N N . THR A 1 184 ? -6.748 -7.946 25.689 1.00 92.25 184 THR A N 1
ATOM 1406 C CA . THR A 1 184 ? -7.081 -7.252 26.942 1.00 92.25 184 THR A CA 1
ATOM 1407 C C . THR A 1 184 ? -7.364 -5.758 26.750 1.00 92.25 184 THR A C 1
ATOM 1409 O O . THR A 1 184 ? -8.279 -5.227 27.375 1.00 92.25 184 THR A O 1
ATOM 1412 N N . ALA A 1 185 ? -6.609 -5.074 25.882 1.00 89.38 185 ALA A N 1
ATOM 1413 C CA . ALA A 1 185 ? -6.853 -3.670 25.547 1.00 89.38 185 ALA A CA 1
ATOM 1414 C C . ALA A 1 185 ? -8.129 -3.493 24.709 1.00 89.38 185 ALA A C 1
ATOM 1416 O O . ALA A 1 185 ? -8.863 -2.523 24.874 1.00 89.38 185 ALA A O 1
ATOM 1417 N N . LEU A 1 186 ? -8.428 -4.442 23.822 1.00 91.75 186 LEU A N 1
ATOM 1418 C CA . LEU A 1 186 ? -9.672 -4.441 23.063 1.00 91.75 186 LEU A CA 1
ATOM 1419 C C . LEU A 1 186 ? -10.872 -4.770 23.961 1.00 91.75 186 LEU A C 1
ATOM 1421 O O . LEU A 1 186 ? -11.935 -4.180 23.782 1.00 91.75 186 LEU A O 1
ATOM 1425 N N . ASP A 1 187 ? -10.736 -5.651 24.940 1.00 93.06 187 ASP A N 1
ATOM 1426 C CA . ASP A 1 187 ? -11.817 -5.988 25.867 1.00 93.06 187 ASP A CA 1
ATOM 1427 C C . ASP A 1 187 ? -12.149 -4.800 26.778 1.00 93.06 187 ASP A C 1
ATOM 1429 O O . ASP A 1 187 ? -13.322 -4.496 26.991 1.00 93.06 187 ASP A O 1
ATOM 1433 N N . SER A 1 188 ? -11.146 -4.033 27.224 1.00 89.00 188 SER A N 1
ATOM 1434 C CA . SER A 1 188 ? -11.378 -2.858 28.079 1.00 89.00 188 SER A CA 1
ATOM 1435 C C . SER A 1 188 ? -12.187 -1.745 27.399 1.00 89.00 188 SER A C 1
ATOM 1437 O O . SER A 1 188 ? -12.898 -1.003 28.074 1.00 89.00 188 SER A O 1
ATOM 1439 N N . VAL A 1 189 ? -12.133 -1.644 26.065 1.00 88.62 189 VAL A N 1
ATOM 1440 C CA . VAL A 1 189 ? -12.901 -0.659 25.277 1.00 88.62 189 VAL A CA 1
ATOM 1441 C C . VAL A 1 189 ? -14.135 -1.259 24.592 1.00 88.62 189 VAL A C 1
ATOM 1443 O O . VAL A 1 189 ? -14.746 -0.612 23.736 1.00 88.62 189 VAL A O 1
ATOM 1446 N N . GLN A 1 190 ? -14.534 -2.484 24.948 1.00 91.56 190 GLN A N 1
ATOM 1447 C CA . GLN A 1 190 ? -15.672 -3.182 24.341 1.00 91.56 190 GLN A CA 1
ATOM 1448 C C . GLN A 1 190 ? -16.969 -2.364 24.406 1.00 91.56 190 GLN A C 1
ATOM 1450 O O . GLN A 1 190 ? -17.652 -2.215 23.390 1.00 91.56 190 GLN A O 1
ATOM 1455 N N . GLU A 1 191 ? -17.278 -1.769 25.560 1.00 90.25 191 GLU A N 1
ATOM 1456 C CA . GLU A 1 191 ? -18.503 -0.982 25.737 1.00 90.25 191 GLU A CA 1
ATOM 1457 C C . GLU A 1 191 ? -18.531 0.283 24.875 1.00 90.25 191 GLU A C 1
ATOM 1459 O O . GLU A 1 191 ? -19.574 0.634 24.317 1.00 90.25 191 GLU A O 1
ATOM 1464 N N . LEU A 1 192 ? -17.378 0.926 24.660 1.00 87.75 192 LEU A N 1
ATOM 1465 C CA . LEU A 1 192 ? -17.275 2.050 23.728 1.00 87.75 192 LEU A CA 1
ATOM 1466 C C . LEU A 1 192 ? -17.598 1.606 22.297 1.00 87.75 192 LEU A C 1
ATOM 1468 O O . LEU A 1 192 ? -18.345 2.299 21.598 1.00 87.75 192 LEU A O 1
ATOM 1472 N N . ARG A 1 193 ? -17.109 0.431 21.872 1.00 90.25 193 ARG A N 1
ATOM 1473 C CA . ARG A 1 193 ? -17.445 -0.127 20.551 1.00 90.25 193 ARG A CA 1
ATOM 1474 C C . ARG A 1 193 ? -18.931 -0.417 20.425 1.00 90.25 193 ARG A C 1
ATOM 1476 O O . ARG A 1 193 ? -19.553 0.011 19.453 1.00 90.25 193 ARG A O 1
ATOM 1483 N N . HIS A 1 194 ? -19.515 -1.083 21.418 1.00 93.06 194 HIS A N 1
ATOM 1484 C CA . HIS A 1 194 ? -20.947 -1.365 21.441 1.00 93.06 194 HIS A CA 1
ATOM 1485 C C . HIS A 1 194 ? -21.780 -0.076 21.384 1.00 93.06 194 HIS A C 1
ATOM 1487 O O . HIS A 1 194 ? -22.735 -0.009 20.610 1.00 93.06 194 HIS A O 1
ATOM 1493 N N . LYS A 1 195 ? -21.405 0.972 22.135 1.00 91.19 195 LYS A N 1
ATOM 1494 C CA . LYS A 1 195 ? -22.082 2.282 22.101 1.00 91.19 195 LYS A CA 1
ATOM 1495 C C . LYS A 1 195 ? -22.054 2.896 20.697 1.00 91.19 195 LYS A C 1
ATOM 1497 O O . LYS A 1 195 ? -23.103 3.314 20.209 1.00 91.19 195 LYS A O 1
ATOM 1502 N N . GLN A 1 196 ? -20.900 2.921 20.023 1.00 90.25 196 GLN A N 1
ATOM 1503 C CA . GLN A 1 196 ? -20.806 3.500 18.672 1.00 90.25 196 GLN A CA 1
ATOM 1504 C C . GLN A 1 196 ? -21.580 2.693 17.627 1.00 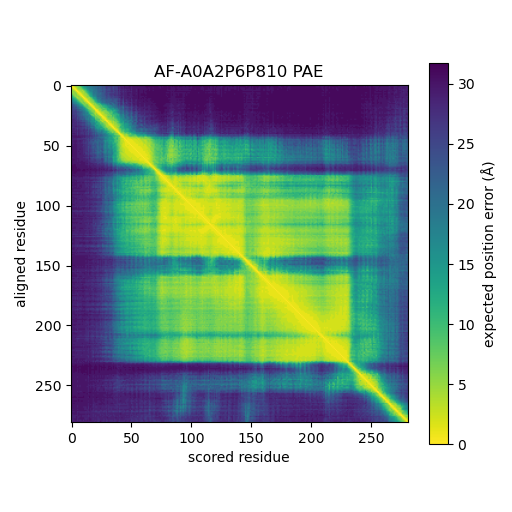90.25 196 GLN A C 1
ATOM 1506 O O . GLN A 1 196 ? -22.269 3.282 16.795 1.00 90.25 196 GLN A O 1
ATOM 1511 N N . VAL A 1 197 ? -21.537 1.360 17.700 1.00 92.75 197 VAL A N 1
ATOM 1512 C CA . VAL A 1 197 ? -22.317 0.497 16.799 1.00 92.75 197 VAL A CA 1
ATOM 1513 C C . VAL A 1 197 ? -23.814 0.721 17.005 1.00 92.75 197 VAL A C 1
ATOM 1515 O O . VAL A 1 197 ? -24.530 0.943 16.032 1.00 92.75 197 VAL A O 1
ATOM 1518 N N . ARG A 1 198 ? -24.297 0.754 18.255 1.00 94.94 198 ARG A N 1
ATOM 1519 C CA . ARG A 1 198 ? -25.710 1.050 18.557 1.00 94.94 198 ARG A CA 1
ATOM 1520 C C . ARG A 1 198 ? -26.127 2.427 18.039 1.00 94.94 198 ARG A C 1
ATOM 1522 O O . ARG A 1 198 ? -27.215 2.551 17.488 1.00 94.94 198 ARG A O 1
ATOM 1529 N N . LYS A 1 199 ? -25.263 3.442 18.156 1.00 92.56 199 LYS A N 1
ATOM 1530 C CA . LYS A 1 199 ? -25.514 4.792 17.622 1.00 92.56 199 LYS A CA 1
ATOM 1531 C C . LYS A 1 199 ? -25.628 4.793 16.095 1.00 92.56 199 LYS A C 1
ATOM 1533 O O . LYS A 1 199 ? -26.567 5.380 15.565 1.00 92.56 199 LYS A O 1
ATOM 1538 N N . ALA A 1 200 ? -24.717 4.113 15.399 1.00 91.94 200 ALA A N 1
ATOM 1539 C CA . ALA A 1 200 ? -24.761 3.986 13.943 1.00 91.94 200 ALA A CA 1
ATOM 1540 C C . ALA A 1 200 ? -26.027 3.246 13.480 1.00 91.94 200 ALA A C 1
ATOM 1542 O O . ALA A 1 200 ? -26.732 3.710 12.588 1.00 91.94 200 ALA A O 1
ATOM 1543 N N . VAL A 1 201 ? -26.370 2.137 14.140 1.00 94.88 201 VAL A N 1
ATOM 1544 C CA . VAL A 1 201 ? -27.595 1.375 13.866 1.00 94.88 201 VAL A CA 1
ATOM 1545 C C . VAL A 1 201 ? -28.842 2.227 14.121 1.00 94.88 201 VAL A C 1
ATOM 1547 O O . VAL A 1 201 ? -29.713 2.305 13.258 1.00 94.88 201 VAL A O 1
ATOM 1550 N N . GLY A 1 202 ? -28.913 2.925 15.258 1.00 95.50 202 GLY A N 1
ATOM 1551 C CA . GLY A 1 202 ? -30.018 3.829 15.589 1.00 95.50 202 GLY A CA 1
ATOM 1552 C C . GLY A 1 202 ? -30.194 4.954 14.567 1.00 95.50 202 GLY A C 1
ATOM 1553 O O . GLY A 1 202 ? -31.322 5.263 14.186 1.00 95.50 202 GLY A O 1
ATOM 1554 N N . TYR A 1 203 ? -29.093 5.509 14.051 1.00 93.31 203 TYR A N 1
ATOM 1555 C CA . TYR A 1 203 ? -29.132 6.480 12.958 1.00 93.31 203 TYR A CA 1
ATOM 1556 C C . TYR A 1 203 ? -29.808 5.894 11.709 1.00 93.31 203 TYR A C 1
ATOM 1558 O O . TYR A 1 203 ? -30.730 6.514 11.176 1.00 93.31 203 TYR A O 1
ATOM 1566 N N . PHE A 1 204 ? -29.422 4.690 11.275 1.00 94.81 204 PHE A N 1
ATOM 1567 C CA . PHE A 1 204 ? -30.038 4.052 10.106 1.00 94.81 204 PHE A CA 1
ATOM 1568 C C . PHE A 1 204 ? -31.524 3.744 10.325 1.00 94.81 204 PHE A C 1
ATOM 1570 O O . PHE A 1 204 ? -32.335 4.019 9.442 1.00 94.81 204 PHE A O 1
ATOM 1577 N N . TYR A 1 205 ? -31.908 3.267 11.514 1.00 95.25 205 TYR A N 1
ATOM 1578 C CA . TYR A 1 205 ? -33.318 3.042 11.854 1.00 95.25 205 TYR A CA 1
ATOM 1579 C C . TYR A 1 205 ? -34.145 4.333 11.850 1.00 95.25 205 TYR A C 1
ATOM 1581 O O . TYR A 1 205 ? -35.274 4.335 11.368 1.00 95.25 205 TYR A O 1
ATOM 1589 N N . SER A 1 206 ? -33.585 5.454 12.314 1.00 94.94 206 SER A N 1
ATOM 1590 C CA . SER A 1 206 ? -34.279 6.753 12.296 1.00 94.94 206 SER A CA 1
ATOM 1591 C C . SER A 1 206 ? -34.505 7.320 10.887 1.00 94.94 206 SER A C 1
ATOM 1593 O O . SER A 1 206 ? -35.257 8.276 10.712 1.00 94.94 206 SER A O 1
ATOM 1595 N N . ARG A 1 207 ? -33.835 6.750 9.878 1.00 93.12 207 ARG A N 1
ATOM 1596 C CA . ARG A 1 207 ? -33.836 7.208 8.483 1.00 93.12 207 ARG A CA 1
ATOM 1597 C C . ARG A 1 207 ? -34.477 6.211 7.520 1.00 93.12 207 ARG A C 1
ATOM 1599 O O . ARG A 1 207 ? -34.331 6.364 6.306 1.00 93.12 207 ARG A O 1
ATOM 1606 N N . VAL A 1 208 ? -35.208 5.221 8.030 1.00 93.50 208 VAL A N 1
ATOM 1607 C CA . VAL A 1 208 ? -35.973 4.283 7.197 1.00 93.50 208 VAL A CA 1
ATOM 1608 C C . VAL A 1 208 ? -36.898 5.059 6.254 1.00 93.50 208 VAL A C 1
ATOM 1610 O O . VAL A 1 208 ? -37.609 5.969 6.669 1.00 93.50 208 VAL A O 1
ATOM 1613 N N . GLY A 1 209 ? -36.854 4.716 4.966 1.00 92.19 209 GLY A N 1
ATOM 1614 C CA . GLY A 1 209 ? -37.624 5.397 3.920 1.00 92.19 209 GLY A CA 1
ATOM 1615 C C . GLY A 1 209 ? -36.986 6.679 3.370 1.00 92.19 209 GLY A C 1
ATOM 1616 O O . GLY A 1 209 ? -37.552 7.280 2.462 1.00 92.19 209 GLY A O 1
ATOM 1617 N N . SER A 1 210 ? -35.809 7.086 3.859 1.00 94.06 210 SER A N 1
ATOM 1618 C CA . SER A 1 210 ? -35.054 8.231 3.332 1.00 94.06 210 SER A CA 1
ATOM 1619 C C . SER A 1 210 ? -33.708 7.806 2.727 1.00 94.06 210 SER A C 1
ATOM 1621 O O . SER A 1 210 ? -33.120 6.822 3.181 1.00 94.06 210 SER A O 1
ATOM 1623 N N . PRO A 1 211 ? -33.200 8.512 1.697 1.00 92.88 211 PRO A N 1
ATOM 1624 C CA . PRO A 1 211 ? -31.880 8.235 1.144 1.00 92.88 211 PRO A CA 1
ATOM 1625 C C . PRO A 1 211 ? -30.787 8.573 2.166 1.00 92.88 211 PRO A C 1
ATOM 1627 O O . PRO A 1 211 ? -30.797 9.644 2.773 1.00 92.88 211 PRO A O 1
ATOM 1630 N N . VAL A 1 212 ? -29.829 7.660 2.336 1.00 92.38 212 VAL A N 1
ATOM 1631 C CA . VAL A 1 212 ? -28.713 7.794 3.281 1.00 92.38 212 VAL A CA 1
ATOM 1632 C C . VAL A 1 212 ? -27.397 7.467 2.580 1.00 92.38 212 VAL A C 1
ATOM 1634 O O . VAL A 1 212 ? -27.292 6.452 1.893 1.00 92.38 212 VAL A O 1
ATOM 1637 N N . ASP A 1 213 ? -26.374 8.294 2.806 1.00 91.75 213 ASP A N 1
ATOM 1638 C CA . ASP A 1 213 ? -24.994 7.968 2.443 1.00 91.75 213 ASP A CA 1
ATOM 1639 C C . ASP A 1 213 ? -24.379 7.052 3.512 1.00 91.75 213 ASP A C 1
ATOM 1641 O O . ASP A 1 213 ? -23.947 7.491 4.580 1.00 91.75 213 ASP A O 1
ATOM 1645 N N . VAL A 1 214 ? -24.368 5.750 3.234 1.00 92.25 214 VAL A N 1
ATOM 1646 C CA . VAL A 1 214 ? -23.811 4.735 4.140 1.00 92.25 214 VAL A CA 1
ATOM 1647 C C . VAL A 1 214 ? -22.301 4.923 4.329 1.00 92.25 214 VAL A C 1
ATOM 1649 O O . VAL A 1 214 ? -21.796 4.695 5.428 1.00 92.25 214 VAL A O 1
ATOM 1652 N N . GLY A 1 215 ? -21.586 5.369 3.293 1.00 88.25 215 GLY A N 1
ATOM 1653 C CA . GLY A 1 215 ? -20.141 5.578 3.340 1.00 88.25 215 GLY A CA 1
ATOM 1654 C C . GLY A 1 215 ? -19.762 6.702 4.298 1.00 88.25 215 GLY A C 1
ATOM 1655 O O . GLY A 1 215 ? -18.924 6.495 5.177 1.00 88.25 215 GLY A O 1
ATOM 1656 N N . GLU A 1 216 ? -20.429 7.858 4.194 1.00 88.25 216 GLU A N 1
ATOM 1657 C CA . GLU A 1 216 ? -20.213 8.989 5.112 1.00 88.25 216 GLU A CA 1
ATOM 1658 C C . GLU A 1 216 ? -20.508 8.582 6.562 1.00 88.25 216 GLU A C 1
ATOM 1660 O O . GLU A 1 216 ? -19.731 8.884 7.468 1.00 88.25 216 GLU A O 1
ATOM 1665 N N . GLN A 1 217 ? -21.604 7.858 6.797 1.00 88.94 217 GLN A N 1
ATOM 1666 C CA . GLN A 1 217 ? -22.026 7.503 8.154 1.00 88.94 217 GLN A CA 1
ATOM 1667 C C . GLN A 1 217 ? -21.134 6.446 8.800 1.00 88.94 217 GLN A C 1
ATOM 1669 O O . GLN A 1 217 ? -20.781 6.578 9.973 1.00 88.94 217 GLN A O 1
ATOM 1674 N N . ILE A 1 218 ? -20.711 5.429 8.044 1.00 90.81 218 ILE A N 1
ATOM 1675 C CA . ILE A 1 218 ? -19.733 4.450 8.530 1.00 90.81 218 ILE A CA 1
ATOM 1676 C C . ILE A 1 218 ? -18.393 5.137 8.803 1.00 90.81 218 ILE A C 1
ATOM 1678 O O . ILE A 1 218 ? -17.784 4.872 9.838 1.00 90.81 218 ILE A O 1
ATOM 1682 N N . PHE A 1 219 ? -17.952 6.055 7.937 1.00 89.12 219 PHE A N 1
ATOM 1683 C CA . PHE A 1 219 ? -16.721 6.816 8.155 1.00 89.12 219 PHE A CA 1
ATOM 1684 C C . PHE A 1 219 ? -16.772 7.618 9.462 1.00 89.12 219 PHE A C 1
ATOM 1686 O O . PHE A 1 219 ? -15.870 7.505 10.291 1.00 89.12 219 PHE A O 1
ATOM 1693 N N . VAL A 1 220 ? -17.857 8.365 9.694 1.00 87.19 220 VAL A N 1
ATOM 1694 C CA . VAL A 1 220 ? -18.079 9.118 10.942 1.00 87.19 220 VAL A CA 1
ATOM 1695 C C . VAL A 1 220 ? -18.091 8.182 12.154 1.00 87.19 220 VAL A C 1
ATOM 1697 O O . VAL A 1 220 ? -17.480 8.488 13.179 1.00 87.19 220 VAL A O 1
ATOM 1700 N N . ALA A 1 221 ? -18.766 7.034 12.054 1.00 88.12 221 ALA A N 1
ATOM 1701 C CA . ALA A 1 221 ? -18.837 6.057 13.137 1.00 88.12 221 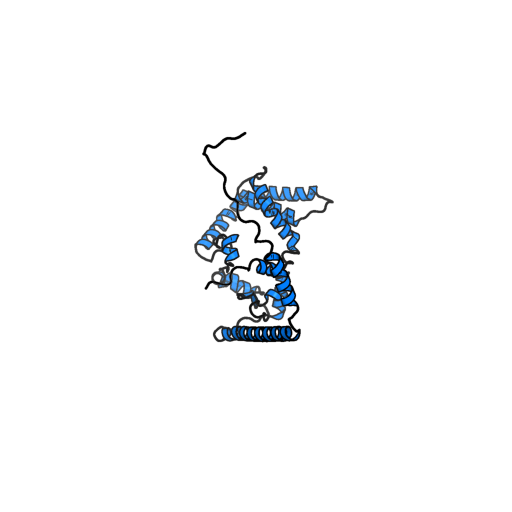ALA A CA 1
ATOM 1702 C C . ALA A 1 221 ? -17.457 5.472 13.478 1.00 88.12 221 ALA A C 1
ATOM 1704 O O . ALA A 1 221 ? -17.104 5.405 14.655 1.00 88.12 221 ALA A O 1
ATOM 1705 N N . ILE A 1 222 ? -16.656 5.102 12.472 1.00 90.31 222 ILE A N 1
ATOM 1706 C CA . ILE A 1 222 ? -15.292 4.579 12.653 1.00 90.31 222 ILE A CA 1
ATOM 1707 C C . ILE A 1 222 ? -14.359 5.650 13.220 1.00 90.31 222 ILE A C 1
ATOM 1709 O O . ILE A 1 222 ? -13.552 5.341 14.101 1.00 90.31 222 ILE A O 1
ATOM 1713 N N . LEU A 1 223 ? -14.471 6.899 12.755 1.00 88.31 223 LEU A N 1
ATOM 1714 C CA . LEU A 1 223 ? -13.667 8.005 13.271 1.00 88.31 223 LEU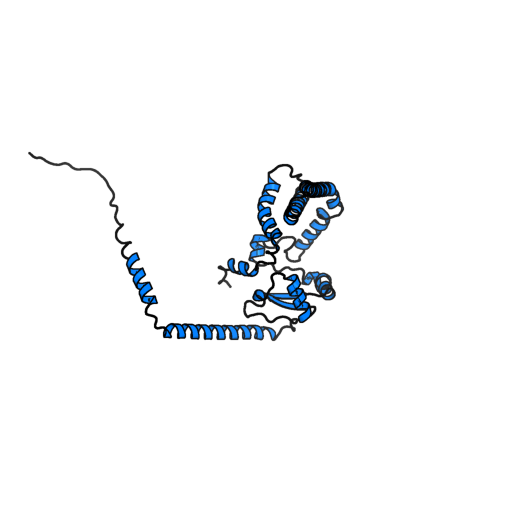 A CA 1
ATOM 1715 C C . LEU A 1 223 ? -13.963 8.225 14.757 1.00 88.31 223 LEU A C 1
ATOM 1717 O O . LEU A 1 223 ? -13.051 8.177 15.574 1.00 88.31 223 LEU A O 1
ATOM 1721 N N . ASN A 1 224 ? -15.239 8.381 15.120 1.00 86.06 224 ASN A N 1
ATOM 1722 C CA . ASN A 1 224 ? -15.652 8.562 16.513 1.00 86.06 224 ASN A CA 1
ATOM 1723 C C . ASN A 1 224 ? -15.239 7.374 17.383 1.00 86.06 224 ASN A C 1
ATOM 1725 O O . ASN A 1 224 ? -14.790 7.554 18.511 1.00 86.06 224 ASN A O 1
ATOM 1729 N N . LEU A 1 225 ? -15.369 6.155 16.859 1.00 89.81 225 LEU A N 1
ATOM 1730 C CA . LEU A 1 225 ? -14.937 4.947 17.544 1.00 89.81 225 LEU A CA 1
ATOM 1731 C C . LEU A 1 225 ? -13.437 4.965 17.837 1.00 89.81 225 LEU A C 1
ATOM 1733 O O . LEU A 1 225 ? -13.039 4.786 18.984 1.00 89.81 225 LEU A O 1
ATOM 1737 N N . THR A 1 226 ? -12.616 5.210 16.819 1.00 88.88 226 THR A N 1
ATOM 1738 C CA . THR A 1 226 ? -11.154 5.253 16.946 1.00 88.88 226 THR A CA 1
ATOM 1739 C C . THR A 1 226 ? -10.718 6.353 17.910 1.00 88.88 226 THR A C 1
ATOM 1741 O O . THR A 1 226 ? -9.949 6.087 18.829 1.00 88.88 226 THR A O 1
ATOM 1744 N N . THR A 1 227 ? -11.271 7.557 17.773 1.00 85.12 227 THR A N 1
ATOM 1745 C CA . THR A 1 227 ? -11.003 8.705 18.653 1.00 85.12 227 THR A CA 1
ATOM 1746 C C . THR A 1 227 ? -11.346 8.390 20.109 1.00 85.12 2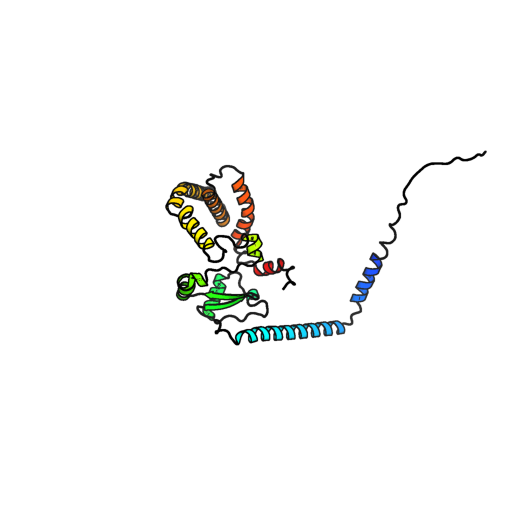27 THR A C 1
ATOM 1748 O O . THR A 1 227 ? -10.523 8.597 20.998 1.00 85.12 227 THR A O 1
ATOM 1751 N N . ASN A 1 228 ? -12.524 7.819 20.369 1.00 84.50 228 ASN A N 1
ATOM 1752 C CA . ASN A 1 228 ? -12.942 7.494 21.734 1.00 84.50 228 ASN A CA 1
ATOM 1753 C C . ASN A 1 228 ? -12.092 6.370 22.345 1.00 84.50 228 ASN A C 1
ATOM 1755 O O . ASN A 1 228 ? -11.812 6.405 23.539 1.00 84.50 228 ASN A O 1
ATOM 1759 N N . MET A 1 229 ? -11.654 5.393 21.541 1.00 86.00 229 MET A N 1
ATOM 1760 C CA . MET A 1 229 ? -10.739 4.342 22.003 1.00 86.00 229 MET A CA 1
ATOM 1761 C C . MET A 1 229 ? -9.336 4.883 22.313 1.00 86.00 229 MET A C 1
ATOM 1763 O O . MET A 1 229 ? -8.704 4.404 23.248 1.00 86.00 229 MET A O 1
ATOM 1767 N N . LEU A 1 230 ? -8.844 5.864 21.548 1.00 83.50 230 LEU A N 1
ATOM 1768 C CA . LEU A 1 230 ? -7.497 6.419 21.717 1.00 83.50 230 LEU A CA 1
ATOM 1769 C C . LEU A 1 230 ? -7.403 7.448 22.848 1.00 83.50 230 LEU A C 1
ATOM 1771 O O . LEU A 1 230 ? -6.426 7.439 23.593 1.00 83.50 230 LEU A O 1
ATOM 1775 N N . TRP A 1 231 ? -8.397 8.327 22.982 1.00 79.94 231 TRP A N 1
ATOM 1776 C CA . TRP A 1 231 ? -8.364 9.441 23.938 1.00 79.94 231 TRP A CA 1
ATOM 1777 C C . TRP A 1 231 ? -9.275 9.250 25.156 1.00 79.94 231 TRP A C 1
ATOM 1779 O O . TRP A 1 231 ? -9.321 10.122 26.018 1.00 79.94 231 TRP A O 1
ATOM 1789 N N . GLY A 1 232 ? -10.013 8.138 25.249 1.00 64.38 232 GLY A N 1
ATOM 1790 C CA . GLY A 1 232 ? -10.862 7.813 26.405 1.00 64.38 232 GLY A CA 1
ATOM 1791 C C . GLY A 1 232 ? -12.076 8.732 26.605 1.00 64.38 232 GLY A C 1
ATOM 1792 O O . GLY A 1 232 ? -12.840 8.541 27.548 1.00 64.38 232 GLY A O 1
ATOM 1793 N N . GLY A 1 233 ? -12.282 9.721 25.733 1.00 51.66 233 GLY A N 1
ATOM 1794 C CA . GLY A 1 233 ? -13.408 10.641 25.810 1.00 51.66 233 GLY A CA 1
ATOM 1795 C C . GLY A 1 233 ? -14.688 9.990 25.300 1.00 51.66 233 GLY A C 1
ATOM 1796 O O . GLY A 1 233 ? -14.761 9.539 24.160 1.00 51.66 233 GLY A O 1
ATOM 1797 N N . THR A 1 234 ? -15.742 9.994 26.109 1.00 43.03 234 THR A N 1
ATOM 1798 C CA . THR A 1 234 ? -17.095 10.017 25.556 1.00 43.03 234 THR A CA 1
ATOM 1799 C C . THR A 1 234 ? -17.279 11.405 24.960 1.00 43.03 234 THR A C 1
ATOM 1801 O O . THR A 1 234 ? -17.489 12.371 25.678 1.00 43.03 234 THR A O 1
ATOM 1804 N N . MET A 1 235 ? -17.139 11.538 23.641 1.00 42.47 235 MET A N 1
ATOM 1805 C CA . MET A 1 235 ? -17.387 12.810 22.952 1.00 42.47 235 MET A CA 1
ATOM 1806 C C . MET A 1 235 ? -18.888 13.090 22.819 1.00 42.47 235 MET A C 1
ATOM 1808 O O . MET A 1 235 ? -19.437 13.206 21.725 1.00 42.47 235 MET A O 1
ATOM 1812 N N . GLU A 1 236 ? -19.557 13.152 23.963 1.00 46.19 236 GLU A N 1
ATOM 1813 C CA . GLU A 1 236 ? -20.774 13.922 24.174 1.00 46.19 236 GLU A CA 1
ATOM 1814 C C . GLU A 1 236 ? -20.330 15.254 24.784 1.00 46.19 236 GLU A C 1
ATOM 1816 O O . GLU A 1 236 ? -20.289 15.384 25.994 1.00 46.19 236 GLU A O 1
ATOM 1821 N N . GLU A 1 237 ? -19.858 16.161 23.917 1.00 44.50 237 GLU A N 1
ATOM 1822 C CA . GLU A 1 237 ? -19.980 17.634 23.980 1.00 44.50 237 GLU A CA 1
ATOM 1823 C C . GLU A 1 237 ? -18.927 18.298 23.063 1.00 44.50 237 GLU A C 1
ATOM 1825 O O . GLU A 1 237 ? -17.743 18.406 23.372 1.00 44.50 237 GLU A O 1
ATOM 1830 N N . GLU A 1 238 ? -19.401 18.631 21.858 1.00 43.88 238 GLU A N 1
ATOM 1831 C CA . GLU A 1 238 ? -19.103 19.761 20.950 1.00 43.88 238 GLU A CA 1
ATOM 1832 C C . GLU A 1 238 ? -17.687 20.336 20.704 1.00 43.88 238 GLU A C 1
ATOM 1834 O O . GLU A 1 238 ? -17.533 21.070 19.733 1.00 43.88 238 GLU A O 1
ATOM 1839 N N . GLY A 1 239 ? -16.630 20.010 21.446 1.00 43.22 239 GLY A N 1
ATOM 1840 C CA . GLY A 1 239 ? -15.341 20.705 21.294 1.00 43.22 239 GLY A CA 1
ATOM 1841 C C . GLY A 1 239 ? -14.379 20.080 20.278 1.00 43.22 239 GLY A C 1
ATOM 1842 O O . GLY A 1 239 ? -14.081 20.642 19.228 1.00 43.22 239 GLY A O 1
ATOM 1843 N N . VAL A 1 240 ? -13.840 18.904 20.605 1.00 47.88 240 VAL A N 1
ATOM 1844 C CA . VAL A 1 240 ? -12.631 18.385 19.933 1.00 47.88 240 VAL A CA 1
ATOM 1845 C C . VAL A 1 240 ? -12.965 17.389 18.820 1.00 47.88 240 VAL A C 1
ATOM 1847 O O . VAL A 1 240 ? -12.453 17.504 17.711 1.00 47.88 240 VAL A O 1
ATOM 1850 N N . GLY A 1 241 ? -13.880 16.445 19.064 1.00 44.25 241 GLY A N 1
ATOM 1851 C CA . GLY A 1 241 ? -14.293 15.460 18.057 1.00 44.25 241 GLY A CA 1
ATOM 1852 C C . GLY A 1 241 ? -15.096 16.065 16.917 1.00 44.25 241 GLY A C 1
ATOM 1853 O O . GLY A 1 241 ? -14.944 15.637 15.782 1.00 44.25 241 GLY A O 1
ATOM 1854 N N . ALA A 1 242 ? -15.909 17.086 17.200 1.00 49.66 242 ALA A N 1
ATOM 1855 C CA . ALA A 1 242 ? -16.622 17.838 16.176 1.00 49.66 242 ALA A CA 1
ATOM 1856 C C . ALA A 1 242 ? -15.661 18.673 15.320 1.00 49.66 242 ALA A C 1
ATOM 1858 O O . ALA A 1 242 ? -15.855 18.718 14.112 1.00 49.66 242 ALA A O 1
ATOM 1859 N N . GLY A 1 243 ? -14.609 19.255 15.913 1.00 51.88 243 GLY A N 1
ATOM 1860 C CA . GLY A 1 243 ? -13.548 19.963 15.190 1.00 51.88 243 GLY A CA 1
ATOM 1861 C C . GLY A 1 243 ? -12.753 19.036 14.270 1.00 51.88 243 GLY A C 1
ATOM 1862 O O . GLY A 1 243 ? -12.703 19.266 13.066 1.00 51.88 243 GLY A O 1
ATOM 1863 N N . VAL A 1 244 ? -12.246 17.917 14.800 1.00 54.22 244 VAL A N 1
ATOM 1864 C CA . VAL A 1 244 ? -11.545 16.895 13.998 1.00 54.22 244 VAL A CA 1
ATOM 1865 C C . VAL A 1 244 ? -12.482 16.312 12.935 1.00 54.22 244 VAL A C 1
ATOM 1867 O O . VAL A 1 244 ? -12.131 16.227 11.764 1.00 54.22 244 VAL A O 1
ATOM 1870 N N . LEU A 1 245 ? -13.721 15.965 13.285 1.00 51.72 245 LEU A N 1
ATOM 1871 C CA . LEU A 1 245 ? -14.695 15.473 12.313 1.00 51.72 245 LEU A CA 1
ATOM 1872 C C . LEU A 1 245 ? -15.060 16.540 11.272 1.00 51.72 245 LEU A C 1
ATOM 1874 O O . LEU A 1 245 ? -15.295 16.182 10.125 1.00 51.72 245 LEU A O 1
ATOM 1878 N N . ALA A 1 246 ? -15.114 17.825 11.621 1.00 58.34 246 ALA A N 1
ATOM 1879 C CA . ALA A 1 246 ? -15.359 18.912 10.675 1.00 58.34 246 ALA A CA 1
ATOM 1880 C C . ALA A 1 246 ? -14.176 19.112 9.718 1.00 58.34 246 ALA A C 1
ATOM 1882 O O . ALA A 1 246 ? -14.411 19.355 8.537 1.00 58.34 246 ALA A O 1
ATOM 1883 N N . GLU A 1 247 ? -12.939 18.930 10.183 1.00 60.53 247 GLU A N 1
ATOM 1884 C CA . GLU A 1 247 ? -11.738 18.938 9.338 1.00 60.53 247 GLU A CA 1
ATOM 1885 C C . GLU A 1 247 ? -11.669 17.714 8.410 1.00 60.53 247 GLU A C 1
ATOM 1887 O O . GLU A 1 247 ? -11.339 17.841 7.230 1.00 60.53 247 GLU A O 1
ATOM 1892 N N . PHE A 1 248 ? -12.040 16.526 8.899 1.00 56.34 248 PHE A N 1
ATOM 1893 C CA . PHE A 1 248 ? -11.982 15.283 8.121 1.00 56.34 248 PHE A CA 1
ATOM 1894 C C . PHE A 1 248 ? -13.240 14.999 7.290 1.00 56.34 248 PHE A C 1
ATOM 1896 O O . PHE A 1 248 ? -13.178 14.206 6.353 1.00 56.34 248 PHE A O 1
ATOM 1903 N N . ARG A 1 249 ? -14.390 15.627 7.561 1.00 56.88 249 ARG A N 1
ATOM 1904 C CA . ARG A 1 249 ? -15.638 15.423 6.797 1.00 56.88 249 ARG A CA 1
ATOM 1905 C C . ARG A 1 249 ? -15.514 15.831 5.324 1.00 56.88 249 ARG A C 1
ATOM 1907 O O . ARG A 1 249 ? -16.005 15.070 4.492 1.00 56.88 249 ARG A O 1
ATOM 1914 N N . PRO A 1 250 ? -14.868 16.954 4.949 1.00 58.47 250 PRO A N 1
ATOM 1915 C CA . PRO A 1 250 ? -14.570 17.256 3.552 1.00 58.47 250 PRO A CA 1
ATOM 1916 C C . PRO A 1 250 ? -13.770 16.134 2.884 1.00 58.47 250 PRO A C 1
ATOM 1918 O O . PRO A 1 250 ? -14.129 15.712 1.788 1.00 58.47 250 PRO A O 1
ATOM 1921 N N . LEU A 1 251 ? -12.763 15.584 3.575 1.00 53.81 251 LEU A N 1
ATOM 1922 C CA . LEU A 1 251 ? -11.945 14.471 3.083 1.00 53.81 251 LEU A CA 1
ATOM 1923 C C . LEU A 1 251 ? -12.760 13.181 2.958 1.00 53.81 251 LEU A C 1
ATOM 1925 O O . LEU A 1 251 ? -12.658 12.490 1.952 1.00 53.81 251 LEU A O 1
ATOM 1929 N N . GLY A 1 252 ? -13.617 12.885 3.936 1.00 49.72 252 GLY A N 1
ATOM 1930 C CA . GLY A 1 252 ? -14.524 11.740 3.932 1.00 49.72 252 GLY A CA 1
ATOM 1931 C C . GLY A 1 252 ? -15.584 11.828 2.836 1.00 49.72 252 GLY A C 1
ATOM 1932 O O . GLY A 1 252 ? -15.883 10.820 2.215 1.00 49.72 252 GLY A O 1
ATOM 1933 N N . LYS A 1 253 ? -16.097 13.022 2.516 1.00 52.53 253 LYS A N 1
ATOM 1934 C CA . LYS A 1 253 ? -17.005 13.238 1.376 1.00 52.53 253 LYS A CA 1
ATOM 1935 C C . LYS A 1 253 ? -16.281 13.132 0.044 1.00 52.53 253 LYS A C 1
ATOM 1937 O O . LYS A 1 253 ? -16.808 12.519 -0.879 1.00 52.53 253 LYS A O 1
ATOM 1942 N N . GLN A 1 254 ? -15.060 13.650 -0.056 1.00 45.62 254 GLN A N 1
ATOM 1943 C CA . GLN A 1 254 ? -14.216 13.440 -1.231 1.00 45.62 254 GLN A CA 1
ATOM 1944 C C . GLN A 1 254 ? -13.901 11.945 -1.410 1.00 45.62 254 GLN A C 1
ATOM 1946 O O . GLN A 1 254 ? -13.957 11.441 -2.528 1.00 45.62 254 GLN A O 1
ATOM 1951 N N . CYS A 1 255 ? -13.694 11.231 -0.297 1.00 38.44 255 CYS A N 1
ATOM 1952 C CA . CYS A 1 255 ? -13.409 9.802 -0.251 1.00 38.44 255 CYS A CA 1
ATOM 1953 C C . CYS A 1 255 ? -14.672 8.898 -0.352 1.00 38.44 255 CYS A C 1
ATOM 1955 O O . CYS A 1 255 ? -14.578 7.733 -0.721 1.00 38.44 255 CYS A O 1
ATOM 1957 N N . GLY A 1 256 ? -15.872 9.401 -0.060 1.00 34.03 256 GLY A N 1
ATOM 1958 C CA . GLY A 1 256 ? -17.162 8.710 -0.233 1.00 34.03 256 GLY A CA 1
ATOM 1959 C C . GLY A 1 256 ? -17.731 8.912 -1.637 1.00 34.03 256 GLY A C 1
ATOM 1960 O O . GLY A 1 256 ? -18.283 7.997 -2.241 1.00 34.03 256 GLY A O 1
ATOM 1961 N N . THR A 1 257 ? -17.428 10.061 -2.245 1.00 34.19 257 THR A N 1
ATOM 1962 C CA . THR A 1 257 ? -17.622 10.322 -3.681 1.00 34.19 257 THR A CA 1
ATOM 1963 C C . THR A 1 257 ? -16.550 9.603 -4.536 1.00 34.19 257 THR A C 1
ATOM 1965 O O . THR A 1 257 ? -16.452 9.816 -5.748 1.00 34.19 257 THR A O 1
ATOM 1968 N N . SER A 1 258 ? -15.763 8.689 -3.940 1.00 34.41 258 SER A N 1
ATOM 1969 C CA . SER A 1 258 ? -14.639 7.942 -4.540 1.00 34.41 258 SER A CA 1
ATOM 1970 C C . SER A 1 258 ? -14.977 6.897 -5.590 1.00 34.41 258 SER A C 1
ATOM 1972 O O . SER A 1 258 ? -14.105 6.112 -5.951 1.00 34.41 258 SER A O 1
ATOM 1974 N N . ARG A 1 259 ? -16.141 6.966 -6.236 1.00 32.00 259 ARG A N 1
ATOM 1975 C CA . ARG A 1 259 ? -16.131 6.559 -7.649 1.00 32.00 259 ARG A CA 1
ATOM 1976 C C . ARG A 1 259 ? -15.236 7.495 -8.487 1.00 32.00 259 ARG A C 1
ATOM 1978 O O . ARG A 1 259 ? -14.837 7.147 -9.585 1.00 32.00 259 ARG A O 1
ATOM 1985 N N . SER A 1 260 ? -14.856 8.652 -7.932 1.00 30.95 260 SER A N 1
ATOM 1986 C CA . SER A 1 260 ? -13.982 9.660 -8.537 1.00 30.95 260 SER A CA 1
ATOM 1987 C C . SER A 1 260 ? -12.626 9.863 -7.839 1.00 30.95 260 SER A C 1
ATOM 1989 O O . SER A 1 260 ? -11.910 10.778 -8.219 1.00 30.95 260 SER A O 1
ATOM 1991 N N . PHE A 1 261 ? -12.231 9.039 -6.862 1.00 28.52 261 PHE A N 1
ATOM 1992 C CA . PHE A 1 261 ? -10.879 9.080 -6.255 1.00 28.52 261 PHE A CA 1
ATOM 1993 C C . PHE A 1 261 ? -10.006 7.951 -6.803 1.00 28.52 261 PHE A C 1
ATOM 1995 O O . PHE A 1 261 ? -8.826 8.159 -7.053 1.00 28.52 261 PHE A O 1
ATOM 2002 N N . LEU A 1 262 ? -10.615 6.801 -7.114 1.00 31.73 262 LEU A N 1
ATOM 2003 C CA . LEU A 1 262 ? -10.066 5.881 -8.109 1.00 31.73 262 LEU A CA 1
ATOM 2004 C C . LEU A 1 262 ? -10.268 6.452 -9.522 1.00 31.73 262 LEU A C 1
ATOM 2006 O O . LEU A 1 262 ? -9.348 6.388 -10.317 1.00 31.73 262 LEU A O 1
ATOM 2010 N N . GLY A 1 263 ? -11.405 7.117 -9.789 1.00 33.31 263 GLY A N 1
ATOM 2011 C CA . GLY A 1 263 ? -11.810 7.686 -11.087 1.00 33.31 263 GLY A CA 1
ATOM 2012 C C . GLY A 1 263 ? -11.242 9.052 -11.520 1.00 33.31 263 GLY A C 1
ATOM 2013 O O . GLY A 1 263 ? -11.336 9.381 -12.700 1.00 33.31 263 GLY A O 1
ATOM 2014 N N . ASN A 1 264 ? -10.677 9.885 -10.633 1.00 30.88 264 ASN A N 1
ATOM 2015 C CA . ASN A 1 264 ? -9.943 11.079 -11.075 1.00 30.88 264 ASN A CA 1
ATOM 2016 C C . ASN A 1 264 ? -8.478 10.716 -11.259 1.00 30.88 264 ASN A C 1
ATOM 2018 O O . ASN A 1 264 ? -7.917 10.021 -10.414 1.00 30.88 264 ASN A O 1
ATOM 2022 N N . PRO A 1 265 ? -7.815 11.253 -12.293 1.00 33.47 265 PRO A N 1
ATOM 2023 C CA . PRO A 1 265 ? -6.398 11.042 -12.493 1.00 33.47 265 PRO A CA 1
ATOM 2024 C C . PRO A 1 265 ? -5.639 11.739 -11.359 1.00 33.47 265 PRO A C 1
ATOM 2026 O O . PRO A 1 265 ? -5.224 12.895 -11.478 1.00 33.47 265 PRO A O 1
ATOM 2029 N N . ILE A 1 266 ? -5.415 11.022 -10.257 1.00 34.81 266 ILE A N 1
ATOM 2030 C CA . ILE A 1 266 ? -4.518 11.426 -9.171 1.00 34.81 266 ILE A CA 1
ATOM 2031 C C . ILE A 1 266 ? -3.121 11.722 -9.746 1.00 34.81 266 ILE A C 1
ATOM 2033 O O . ILE A 1 266 ? -2.418 12.573 -9.217 1.00 34.81 266 ILE A O 1
ATOM 2037 N N . PHE A 1 267 ? -2.774 11.185 -10.923 1.00 38.97 267 PHE A N 1
ATOM 2038 C CA . PHE A 1 267 ? -1.571 11.565 -11.668 1.00 38.97 267 PHE A CA 1
ATOM 2039 C C . PHE A 1 267 ? -1.634 12.897 -12.437 1.00 38.97 267 PHE A C 1
ATOM 2041 O O . P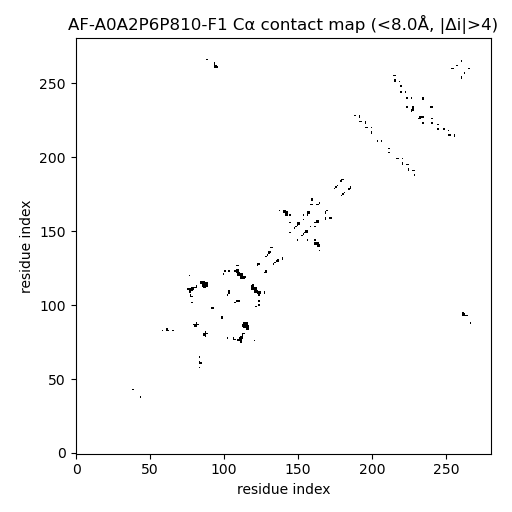HE A 1 267 ? -0.588 13.504 -12.659 1.00 38.97 267 PHE A O 1
ATOM 2048 N N . ARG A 1 268 ? -2.815 13.422 -12.797 1.00 33.72 268 ARG A N 1
ATOM 2049 C CA . ARG A 1 268 ? -2.930 14.738 -13.459 1.00 33.72 268 ARG A CA 1
ATOM 2050 C C . ARG A 1 268 ? -2.854 15.891 -12.457 1.00 33.72 268 ARG A C 1
ATOM 2052 O O . ARG A 1 268 ? -2.281 16.927 -12.778 1.00 33.72 268 ARG A O 1
ATOM 2059 N N . ASN A 1 269 ? -3.344 15.698 -11.229 1.00 29.20 269 ASN A N 1
ATOM 2060 C CA . ASN A 1 269 ? -3.108 16.650 -10.135 1.00 29.20 269 ASN A CA 1
ATOM 2061 C C . ASN A 1 269 ? -1.704 16.514 -9.518 1.00 29.20 269 ASN A C 1
ATOM 2063 O O . ASN A 1 269 ? -1.189 17.497 -8.994 1.00 29.20 269 ASN A O 1
ATOM 2067 N N . PHE A 1 270 ? -1.035 15.364 -9.677 1.00 35.25 270 PHE A N 1
ATOM 2068 C CA . PHE A 1 270 ? 0.382 15.199 -9.320 1.00 35.25 270 PHE A CA 1
ATOM 2069 C C . PHE A 1 270 ? 1.309 16.136 -10.119 1.00 35.25 270 PHE A C 1
ATOM 2071 O O . PHE A 1 270 ? 2.325 16.593 -9.606 1.00 35.25 270 PHE A O 1
ATOM 2078 N N . ILE A 1 271 ? 0.925 16.492 -11.351 1.00 31.81 271 ILE A N 1
ATOM 2079 C CA . ILE A 1 271 ? 1.646 17.457 -12.201 1.00 31.81 271 ILE A CA 1
ATOM 2080 C C . ILE A 1 271 ? 1.398 18.912 -11.759 1.00 31.81 271 ILE A C 1
ATOM 2082 O O . ILE A 1 271 ? 2.250 19.772 -11.965 1.00 31.81 271 ILE A O 1
ATOM 2086 N N . ARG A 1 272 ? 0.272 19.212 -11.095 1.00 30.09 272 ARG A N 1
ATOM 2087 C CA . ARG A 1 272 ? -0.067 20.580 -10.654 1.00 30.09 272 ARG A CA 1
ATOM 2088 C C . ARG A 1 272 ? 0.716 21.045 -9.420 1.00 30.09 272 ARG A C 1
ATOM 2090 O O . ARG A 1 272 ? 0.822 22.245 -9.204 1.00 30.09 272 ARG A O 1
ATOM 2097 N N . VAL A 1 273 ? 1.295 20.112 -8.661 1.00 31.69 273 VAL A N 1
ATOM 2098 C CA . VAL A 1 273 ? 2.226 20.380 -7.543 1.00 31.69 273 VAL A CA 1
ATOM 2099 C C . VAL A 1 273 ? 3.687 20.458 -8.031 1.00 31.69 273 VAL A C 1
ATOM 2101 O O . VAL A 1 273 ? 4.595 20.745 -7.260 1.00 31.69 273 VAL A O 1
ATOM 2104 N N . TRP A 1 274 ? 3.931 20.255 -9.333 1.00 28.98 274 TRP A N 1
ATOM 2105 C CA . TRP A 1 274 ? 5.264 20.242 -9.940 1.00 28.98 274 TRP A CA 1
ATOM 2106 C C . TRP A 1 274 ? 5.670 21.525 -10.714 1.00 28.98 274 TRP A C 1
ATOM 2108 O O . TRP A 1 274 ? 6.239 21.405 -11.797 1.00 28.98 274 TRP A O 1
ATOM 2118 N N . PRO A 1 275 ? 5.470 22.762 -10.205 1.00 26.52 275 PRO A N 1
ATOM 2119 C CA . PRO A 1 275 ? 6.233 23.918 -10.668 1.00 26.52 275 PRO A CA 1
ATOM 2120 C C . PRO A 1 275 ? 7.216 24.363 -9.573 1.00 26.52 275 PRO A C 1
ATOM 2122 O O . PRO A 1 275 ? 6.990 25.362 -8.898 1.00 26.52 275 PRO A O 1
ATOM 2125 N N . GLY A 1 276 ? 8.298 23.606 -9.350 1.00 31.14 276 GLY A N 1
ATOM 2126 C CA . GLY A 1 276 ? 9.281 24.027 -8.342 1.00 31.14 276 GLY A CA 1
ATOM 2127 C C . GLY A 1 276 ? 10.564 23.220 -8.157 1.00 31.14 276 GLY A C 1
ATOM 2128 O O . GLY A 1 276 ? 11.398 23.648 -7.371 1.00 31.14 276 GLY A O 1
ATOM 2129 N N . LEU A 1 277 ? 10.779 22.093 -8.843 1.00 30.42 277 LEU A N 1
ATOM 2130 C CA . LEU A 1 277 ? 12.042 21.347 -8.723 1.00 30.42 277 LEU A CA 1
ATOM 2131 C C . LEU A 1 277 ? 12.613 20.956 -10.090 1.00 30.42 277 LEU A C 1
ATOM 2133 O O . LEU A 1 277 ? 12.798 19.789 -10.422 1.00 30.42 277 LEU A O 1
ATOM 2137 N N . ILE A 1 278 ? 12.939 21.982 -10.871 1.00 29.03 278 ILE A N 1
ATOM 2138 C CA . ILE A 1 278 ? 14.096 21.937 -11.764 1.00 29.03 278 ILE A CA 1
ATOM 2139 C C . ILE A 1 278 ? 15.174 22.755 -11.045 1.00 29.03 278 ILE A C 1
ATOM 2141 O O . ILE A 1 278 ? 14.931 23.908 -10.707 1.00 29.03 278 ILE A O 1
ATOM 2145 N N . CYS A 1 279 ? 16.329 22.128 -10.809 1.00 28.17 279 CYS A N 1
ATOM 2146 C CA . CYS A 1 279 ? 17.512 22.620 -10.087 1.00 28.17 279 CYS A CA 1
ATOM 2147 C C . CYS A 1 279 ? 17.510 22.412 -8.561 1.00 28.17 279 CYS A C 1
ATOM 2149 O O . CYS A 1 279 ? 17.143 23.295 -7.794 1.00 28.17 279 CYS A O 1
ATOM 2151 N N . ARG A 1 280 ? 18.081 21.288 -8.118 1.00 24.83 280 ARG A N 1
ATOM 2152 C CA . ARG A 1 280 ? 19.468 21.243 -7.613 1.00 24.83 280 ARG A CA 1
ATOM 2153 C C . ARG A 1 280 ? 19.923 19.784 -7.508 1.00 24.83 280 ARG A C 1
ATOM 2155 O O . ARG A 1 280 ? 19.213 18.952 -6.948 1.00 24.83 280 ARG A O 1
ATOM 2162 N N . GLY A 1 281 ? 21.059 19.504 -8.145 1.00 28.50 281 GLY A N 1
ATOM 2163 C CA . GLY A 1 281 ? 21.938 18.403 -7.762 1.00 28.50 281 GLY A CA 1
ATOM 2164 C C . GLY A 1 281 ? 22.850 18.826 -6.621 1.00 28.50 281 GLY A C 1
ATOM 2165 O O . GLY A 1 281 ? 22.764 20.010 -6.213 1.00 28.50 281 GLY A O 1
#